Protein AF-0000000068764730 (afdb_homodimer)

Secondary structure (DSSP, 8-state):
--HHHHHHHHHT--EEEE--SSGGGSHHHHHHHHHHHHHHT--EEEEEETTHHHHTT--HHHHHHHHGGGEEEEEE-EEEEETTEEEEE-SSTTHHHHHHHHHTS-TTS-EEE-S---SS-HHHHHHHHHHHHH--/--HHHHHHHHHT--EEEE--SSGGGSHHHHHHHHHHHHHTT--EEEEEETTHHHHTT--HHHHHHHHGGGEEEEEE-EEEEETTEEEEE-SSTTHHHHHHHHHTS-TTS-EEE-S---SS-HHHHHHHHHHHHH--

Nearest PDB structures (foldseek):
  1yx1-assembly1_C  TM=9.001E-01  e=2.856E-13  Pseudomonas aeruginosa PAO1
  3cqi-assembly1_B  TM=7.421E-01  e=1.778E-03  Escherichia coli
  2zds-assembly1_E  TM=7.455E-01  e=4.108E-03  Streptomyces coelicolor
  3dx5-assembly1_A  TM=6.984E-01  e=2.976E-03  Bacillus anthracis
  3lmz-assembly1_A-2  TM=6.111E-01  e=6.256E-01  Parabacteroides distasonis ATCC 8503

InterPro domains:
  IPR036237 Xylose isomerase-like superfamily [SSF51658] (2-135)

Organism: NCBI:txid1432552

Foldseek 3Di:
DPPQQVVCVVVVDAAEAELALDPCSELVVVLVVVVVCVVVVRNYAYEYEQASNVSNPHDSQVSLVRRQVRHQAYEQWHWDDDVPGIDTDHCPVVLPVSLVSVVSHDPNRDYDHDGDQDDPDSVVSVVVVVVSNPPD/DPPQQVVCVVVVDAAEAELALDPCSELVVVLVVVVVCVVVVRNYAYEYEQASNVSNPHDSQVSLVRRQVRHQAYEDWHWDDDPPGIDTDHCVVVLPVSLVSVVSHDPNRDYDHDGDQDDDDSVVSVVVVVVSNPPD

Sequence (272 aa):
MDELRDILSDSGMALVVENDQTDCGQLAPMQRFKAACRVHQLPITLTFDMGNWLWVGDSPEEAARHLAPAVSYIHVKAAEPHHEKFRAVPPDQAAERWLALLDNLPADAPRGIEFPLTGHDLTAVTRRYVNLLREDMDELRDILSDSGMALVVENDQTDCGQLAPMQRFKAACRVHQLPITLTFDMGNWLWVGDSPEEAARHLAPAVSYIHVKAAEPHHEKFRAVPPDQAAERWLALLDNLPADAPRGIEFPLTGHDLTAVTRRYVNLLRED

Solvent-accessible surface area (backbone atoms only — not comparable to full-atom values): 14700 Å² total; per-residue (Å²): 127,63,66,64,34,53,53,42,62,71,64,61,50,44,41,27,47,42,43,34,66,41,77,47,26,27,62,66,50,43,50,53,36,53,49,51,28,60,77,62,61,35,79,58,37,26,28,46,39,55,30,30,28,60,62,56,72,43,54,51,65,60,42,36,73,74,43,27,92,48,42,56,33,32,33,49,33,26,59,42,84,42,90,96,51,60,40,78,33,66,51,75,90,52,43,64,63,55,51,56,51,54,70,56,38,58,75,81,32,36,41,29,46,62,38,73,61,75,68,96,41,63,59,61,49,49,51,56,50,50,53,63,71,52,71,115,127,64,66,64,34,54,52,42,62,70,65,60,49,43,41,27,46,42,44,33,65,41,78,45,26,27,62,66,50,44,50,52,37,54,50,50,28,59,76,63,62,35,77,59,37,26,29,48,39,53,30,32,26,58,62,56,73,43,55,50,64,60,42,33,73,74,43,27,91,49,43,57,32,32,33,49,33,26,58,42,84,42,91,96,50,59,39,77,33,65,51,74,90,52,42,65,62,53,51,57,50,54,69,56,38,58,75,80,32,35,42,27,46,62,38,74,63,76,68,97,41,64,59,60,48,50,51,54,49,51,54,63,70,51,71,113

pLDDT: mean 88.72, std 10.19, range [44.41, 98.62]

Structure (mmCIF, N/CA/C/O backbone):
data_AF-0000000068764730-model_v1
#
loop_
_entity.id
_entity.type
_entity.pdbx_description
1 polymer 'Epimerase KguE'
#
loop_
_atom_site.group_PDB
_atom_site.id
_atom_site.type_symbol
_atom_site.label_atom_id
_atom_site.label_alt_id
_atom_site.label_comp_id
_atom_site.label_asym_id
_atom_site.label_entity_id
_atom_site.label_seq_id
_atom_site.pdbx_PDB_ins_code
_atom_site.Cartn_x
_atom_site.Cartn_y
_atom_site.Cartn_z
_atom_site.occupancy
_atom_site.B_iso_or_equiv
_atom_site.auth_seq_id
_atom_site.auth_comp_id
_atom_site.auth_asym_id
_atom_site.auth_atom_id
_atom_site.pdbx_PDB_model_num
ATOM 1 N N . MET A 1 1 ? 4.742 -25.172 18.344 1 45.25 1 MET A N 1
ATOM 2 C CA . MET A 1 1 ? 3.893 -24.016 18.047 1 45.25 1 MET A CA 1
ATOM 3 C C . MET A 1 1 ? 4.695 -22.906 17.391 1 45.25 1 MET A C 1
ATOM 5 O O . MET A 1 1 ? 5.832 -22.641 17.781 1 45.25 1 MET A O 1
ATOM 9 N N . ASP A 1 2 ? 4.336 -22.516 16.094 1 70.94 2 ASP A N 1
ATOM 10 C CA . ASP A 1 2 ? 5.211 -21.625 15.352 1 70.94 2 ASP A CA 1
ATOM 11 C C . ASP A 1 2 ? 5.293 -20.25 16.016 1 70.94 2 ASP A C 1
ATOM 13 O O . ASP A 1 2 ? 4.266 -19.641 16.312 1 70.94 2 ASP A O 1
ATOM 17 N N . GLU A 1 3 ? 6.352 -20.062 16.703 1 78.69 3 GLU A N 1
ATOM 18 C CA . GLU A 1 3 ? 6.664 -18.828 17.422 1 78.69 3 GLU A CA 1
ATOM 19 C C . GLU A 1 3 ? 6.152 -17.609 16.672 1 78.69 3 GLU A C 1
ATOM 21 O O . GLU A 1 3 ? 5.598 -16.688 17.281 1 78.69 3 GLU A O 1
ATOM 26 N N . LEU A 1 4 ? 6.152 -17.703 15.469 1 80.19 4 LEU A N 1
ATOM 27 C CA . LEU A 1 4 ? 5.703 -16.562 14.672 1 80.19 4 LEU A CA 1
ATOM 28 C C . LEU A 1 4 ? 4.188 -16.406 14.75 1 80.19 4 LEU A C 1
ATOM 30 O O . LEU A 1 4 ? 3.676 -15.297 14.891 1 80.19 4 LEU A O 1
ATOM 34 N N . ARG A 1 5 ? 3.506 -17.453 14.758 1 84.75 5 ARG A N 1
ATOM 35 C CA . ARG A 1 5 ? 2.049 -17.453 14.859 1 84.75 5 ARG A CA 1
ATOM 36 C C . ARG A 1 5 ? 1.595 -16.859 16.188 1 84.75 5 ARG A C 1
ATOM 38 O O . ARG A 1 5 ? 0.675 -16.047 16.234 1 84.75 5 ARG A O 1
ATOM 45 N N . ASP A 1 6 ? 2.266 -17.297 17.156 1 83.75 6 ASP A N 1
ATOM 46 C CA . ASP A 1 6 ? 1.908 -16.844 18.5 1 83.75 6 ASP A CA 1
ATOM 47 C C . ASP A 1 6 ? 2.152 -15.336 18.641 1 83.75 6 ASP A C 1
ATOM 49 O O . ASP A 1 6 ? 1.333 -14.625 19.219 1 83.75 6 ASP A O 1
ATOM 53 N N . ILE A 1 7 ? 3.188 -14.93 18.109 1 79.5 7 ILE A N 1
ATOM 54 C CA . ILE A 1 7 ? 3.545 -13.516 18.172 1 79.5 7 ILE A CA 1
ATOM 55 C C . ILE A 1 7 ? 2.502 -12.68 17.438 1 79.5 7 ILE A C 1
ATOM 57 O O . ILE A 1 7 ? 2.004 -11.68 17.969 1 79.5 7 ILE A O 1
ATOM 61 N N . LEU A 1 8 ? 2.139 -13.117 16.312 1 84 8 LEU A N 1
ATOM 62 C CA . LEU A 1 8 ? 1.198 -12.375 15.477 1 84 8 LEU A CA 1
ATOM 63 C C . LEU A 1 8 ? -0.204 -12.414 16.078 1 84 8 LEU A C 1
ATOM 65 O O . LEU A 1 8 ? -0.902 -11.398 16.109 1 84 8 LEU A O 1
ATOM 69 N N . SER A 1 9 ? -0.524 -13.516 16.594 1 83.12 9 SER A N 1
ATOM 70 C CA . SER A 1 9 ? -1.85 -13.648 17.203 1 83.12 9 SER A CA 1
ATOM 71 C C . SER A 1 9 ? -1.972 -12.82 18.469 1 83.12 9 SER A C 1
ATOM 73 O O . SER A 1 9 ? -2.994 -12.172 18.703 1 83.12 9 SER A O 1
ATOM 75 N N . ASP A 1 10 ? -0.931 -12.781 19.219 1 81.69 10 ASP A N 1
ATOM 76 C CA . ASP A 1 10 ? -0.934 -12.078 20.5 1 81.69 10 ASP A CA 1
ATOM 77 C C . ASP A 1 10 ? -0.895 -10.562 20.297 1 81.69 10 ASP A C 1
ATOM 79 O O . ASP A 1 10 ? -1.451 -9.812 21.094 1 81.69 10 ASP A O 1
ATOM 83 N N . SER A 1 11 ? -0.308 -10.117 19.266 1 78.31 11 SER A N 1
ATOM 84 C CA . SER A 1 11 ? -0.143 -8.688 19.016 1 78.31 11 SER A CA 1
ATOM 85 C C . SER A 1 11 ? -1.424 -8.078 18.469 1 78.31 11 SER A C 1
ATOM 87 O O . SER A 1 11 ? -1.635 -6.867 18.578 1 78.31 11 SER A O 1
ATOM 89 N N . GLY A 1 12 ? -2.252 -8.867 17.906 1 78.75 12 GLY A N 1
ATOM 90 C CA . GLY A 1 12 ? -3.422 -8.336 17.234 1 78.75 12 GLY A CA 1
ATOM 91 C C . GLY A 1 12 ? -3.086 -7.59 15.953 1 78.75 12 GLY A C 1
ATOM 92 O O . GLY A 1 12 ? -3.959 -6.977 15.336 1 78.75 12 GLY A O 1
ATOM 93 N N . MET A 1 13 ? -1.87 -7.629 15.594 1 78.31 13 MET A N 1
ATOM 94 C CA . MET A 1 13 ? -1.404 -6.926 14.406 1 78.31 13 MET A CA 1
ATOM 95 C C . MET A 1 13 ? -1.811 -7.672 13.141 1 78.31 13 MET A C 1
ATOM 97 O O . MET A 1 13 ? -1.59 -8.875 13.023 1 78.31 13 MET A O 1
ATOM 101 N N . ALA A 1 14 ? -2.541 -6.996 12.25 1 86.69 14 ALA A N 1
ATOM 102 C CA . ALA A 1 14 ? -2.787 -7.535 10.914 1 86.69 14 ALA A CA 1
ATOM 103 C C . ALA A 1 14 ? -1.636 -7.203 9.969 1 86.69 14 ALA A C 1
ATOM 105 O O . ALA A 1 14 ? -1.468 -6.047 9.562 1 86.69 14 ALA A O 1
ATOM 106 N N . LEU A 1 15 ? -0.842 -8.195 9.664 1 92.38 15 LEU A N 1
ATOM 107 C CA . LEU A 1 15 ? 0.314 -8.023 8.789 1 92.38 15 LEU A CA 1
ATOM 108 C C . LEU A 1 15 ? -0.026 -8.414 7.355 1 92.38 15 LEU A C 1
ATOM 110 O O . LEU A 1 15 ? -0.682 -9.43 7.121 1 92.38 15 LEU A O 1
ATOM 114 N N . VAL A 1 16 ? 0.361 -7.594 6.43 1 96.31 16 VAL A N 1
ATOM 115 C CA . VAL A 1 16 ? 0.131 -7.812 5.008 1 96.31 16 VAL A CA 1
ATOM 116 C C . VAL A 1 16 ? 1.451 -7.703 4.246 1 96.31 16 VAL A C 1
ATOM 118 O O . VAL A 1 16 ? 2.254 -6.805 4.512 1 96.31 16 VAL A O 1
ATOM 121 N N . VAL A 1 17 ? 1.768 -8.625 3.383 1 95.88 17 VAL A N 1
ATOM 122 C CA . VAL A 1 17 ? 2.996 -8.625 2.594 1 95.88 17 VAL A CA 1
ATOM 123 C C . VAL A 1 17 ? 2.682 -8.242 1.149 1 95.88 17 VAL A C 1
ATOM 125 O O . VAL A 1 17 ? 1.766 -8.797 0.539 1 95.88 17 VAL A O 1
ATOM 128 N N . GLU A 1 18 ? 3.428 -7.309 0.649 1 96.69 18 GLU A N 1
ATOM 129 C CA . GLU A 1 18 ? 3.205 -6.82 -0.708 1 96.69 18 GLU A CA 1
ATOM 130 C C . GLU A 1 18 ? 4.23 -7.398 -1.68 1 96.69 18 GLU A C 1
ATOM 132 O O . GLU A 1 18 ? 5.418 -7.48 -1.363 1 96.69 18 GLU A O 1
ATOM 137 N N . ASN A 1 19 ? 3.738 -7.84 -2.859 1 96.38 19 ASN A N 1
ATOM 138 C CA . ASN A 1 19 ? 4.688 -8.172 -3.918 1 96.38 19 ASN A CA 1
ATOM 139 C C . ASN A 1 19 ? 5.48 -6.941 -4.363 1 96.38 19 ASN A C 1
ATOM 141 O O . ASN A 1 19 ? 4.918 -6.02 -4.961 1 96.38 19 ASN A O 1
ATOM 145 N N . ASP A 1 20 ? 6.754 -6.953 -4.043 1 92.62 20 ASP A N 1
ATOM 146 C CA . ASP A 1 20 ? 7.594 -5.816 -4.402 1 92.62 20 ASP A CA 1
ATOM 147 C C . ASP A 1 20 ? 8.242 -6.023 -5.766 1 92.62 20 ASP A C 1
ATOM 149 O O . ASP A 1 20 ? 7.801 -6.863 -6.551 1 92.62 20 ASP A O 1
ATOM 153 N N . GLN A 1 21 ? 9.227 -5.223 -6.102 1 91.31 21 GLN A N 1
ATOM 154 C CA . GLN A 1 21 ? 9.797 -5.207 -7.445 1 91.31 21 GLN A CA 1
ATOM 155 C C . GLN A 1 21 ? 11.102 -5.992 -7.496 1 91.31 21 GLN A C 1
ATOM 157 O O . GLN A 1 21 ? 11.859 -5.887 -8.469 1 91.31 21 GLN A O 1
ATOM 162 N N . THR A 1 22 ? 11.359 -6.82 -6.391 1 90.69 22 THR A N 1
ATOM 163 C CA . THR A 1 22 ? 12.547 -7.668 -6.324 1 90.69 22 THR A CA 1
ATOM 164 C C . THR A 1 22 ? 12.188 -9.125 -6.613 1 90.69 22 THR A C 1
ATOM 166 O O . THR A 1 22 ? 11.023 -9.445 -6.848 1 90.69 22 THR A O 1
ATOM 169 N N . ASP A 1 23 ? 13.227 -9.977 -6.496 1 92 23 ASP A N 1
ATOM 170 C CA . ASP A 1 23 ? 13.016 -11.398 -6.723 1 92 23 ASP A CA 1
ATOM 171 C C . ASP A 1 23 ? 12.008 -11.969 -5.727 1 92 23 ASP A C 1
ATOM 173 O O . ASP A 1 23 ? 11.25 -12.875 -6.059 1 92 23 ASP A O 1
ATOM 177 N N . CYS A 1 24 ? 11.914 -11.461 -4.57 1 92 24 CYS A N 1
ATOM 178 C CA . CYS A 1 24 ? 11 -11.945 -3.547 1 92 24 CYS A CA 1
ATOM 179 C C . CYS A 1 24 ? 9.555 -11.602 -3.904 1 92 24 CYS A C 1
ATOM 181 O O . CYS A 1 24 ? 8.617 -12.211 -3.375 1 92 24 CYS A O 1
ATOM 183 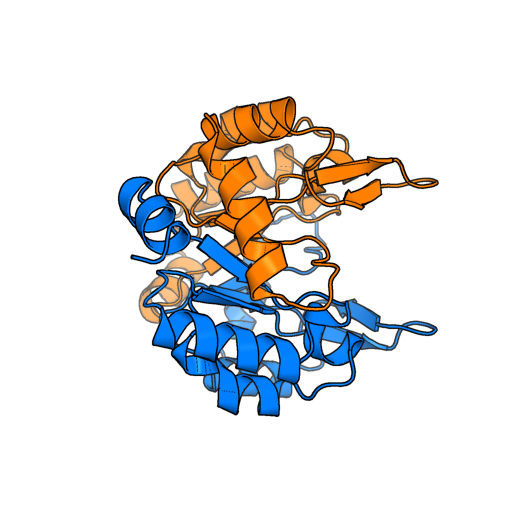N N . GLY A 1 25 ? 9.391 -10.656 -4.809 1 94.75 25 GLY A N 1
ATOM 184 C CA . GLY A 1 25 ? 8.062 -10.258 -5.223 1 94.75 25 GLY A CA 1
ATOM 185 C C . GLY A 1 25 ? 7.547 -11.039 -6.418 1 94.75 25 GLY A C 1
ATOM 186 O O . GLY A 1 25 ? 6.445 -10.781 -6.906 1 94.75 25 GLY A O 1
ATOM 187 N N . GLN A 1 26 ? 8.375 -12.023 -6.863 1 96.69 26 GLN A N 1
ATOM 188 C CA . GLN A 1 26 ? 7.949 -12.883 -7.965 1 96.69 26 GLN A CA 1
ATOM 189 C C . GLN A 1 26 ? 6.848 -13.836 -7.523 1 96.69 26 GLN A C 1
ATOM 191 O O . GLN A 1 26 ? 6.664 -14.07 -6.328 1 96.69 26 GLN A O 1
ATOM 196 N N . LEU A 1 27 ? 6.129 -14.359 -8.508 1 98.12 27 LEU A N 1
ATOM 197 C CA . LEU A 1 27 ? 4.984 -15.227 -8.234 1 98.12 27 LEU A CA 1
ATOM 198 C C . LEU A 1 27 ? 5.41 -16.469 -7.465 1 98.12 27 LEU A C 1
ATOM 200 O O . LEU A 1 27 ? 4.77 -16.844 -6.48 1 98.12 27 LEU A O 1
ATOM 204 N N . ALA A 1 28 ? 6.504 -17.078 -7.812 1 97.44 28 ALA A N 1
ATOM 205 C CA . ALA A 1 28 ? 6.914 -18.344 -7.199 1 97.44 28 ALA A CA 1
ATOM 206 C C . ALA A 1 28 ? 7.199 -18.156 -5.711 1 97.44 28 ALA A C 1
ATOM 208 O O . ALA A 1 28 ? 6.629 -18.859 -4.875 1 97.44 28 ALA A O 1
ATOM 209 N N . PRO A 1 29 ? 8.062 -17.219 -5.324 1 96.56 29 PRO A N 1
ATOM 210 C CA . PRO A 1 29 ? 8.258 -17.031 -3.887 1 96.56 29 PRO A CA 1
ATOM 211 C C . PRO A 1 29 ? 6.973 -16.625 -3.166 1 96.56 29 PRO A C 1
ATOM 213 O O . PRO A 1 29 ? 6.742 -17.031 -2.029 1 96.56 29 PRO A O 1
ATOM 216 N N . MET A 1 30 ? 6.121 -15.836 -3.773 1 97.25 30 MET A N 1
ATOM 217 C CA . MET A 1 30 ? 4.871 -15.422 -3.145 1 97.25 30 MET A CA 1
ATOM 218 C C . MET A 1 30 ? 3.949 -16.625 -2.932 1 97.25 30 MET A C 1
ATOM 220 O O . MET A 1 30 ? 3.262 -16.703 -1.912 1 97.25 30 MET A O 1
ATOM 224 N N . GLN A 1 31 ? 3.938 -17.516 -3.916 1 97.94 31 GLN A N 1
ATOM 225 C CA . GLN A 1 31 ? 3.139 -18.719 -3.768 1 97.94 31 GLN A CA 1
ATOM 226 C C . GLN A 1 31 ? 3.662 -19.594 -2.625 1 97.94 31 GLN A C 1
ATOM 228 O O . GLN A 1 31 ? 2.881 -20.141 -1.851 1 97.94 31 GLN A O 1
ATOM 233 N N . ARG A 1 32 ? 4.934 -19.703 -2.58 1 96.94 32 ARG A N 1
ATOM 234 C CA . ARG A 1 32 ? 5.531 -20.469 -1.486 1 96.94 32 ARG A CA 1
ATOM 235 C C . ARG A 1 32 ? 5.195 -19.844 -0.138 1 96.94 32 ARG A C 1
ATOM 237 O O . ARG A 1 32 ? 4.891 -20.547 0.824 1 96.94 32 ARG A O 1
ATOM 244 N N . PHE A 1 33 ? 5.258 -18.562 -0.103 1 96.38 33 PHE A N 1
ATOM 245 C CA . PHE A 1 33 ? 4.934 -17.828 1.117 1 96.38 33 PHE A CA 1
ATOM 246 C C . PHE A 1 33 ? 3.48 -18.062 1.511 1 96.38 33 PHE A C 1
ATOM 248 O O . PHE A 1 33 ? 3.184 -18.344 2.672 1 96.38 33 PHE A O 1
ATOM 255 N N . LYS A 1 34 ? 2.611 -17.906 0.58 1 97.25 34 LYS A N 1
ATOM 256 C CA . LYS A 1 34 ? 1.192 -18.156 0.803 1 97.25 34 LYS A CA 1
ATOM 257 C C . LYS A 1 34 ? 0.972 -19.562 1.366 1 97.25 34 LYS A C 1
ATOM 259 O O . LYS A 1 34 ? 0.217 -19.734 2.324 1 97.25 34 LYS A O 1
ATOM 264 N N . ALA A 1 35 ? 1.593 -20.547 0.805 1 96.94 35 ALA A N 1
ATOM 265 C CA . ALA A 1 35 ? 1.476 -21.922 1.263 1 96.94 35 ALA A CA 1
ATOM 266 C C . ALA A 1 35 ? 1.995 -22.078 2.689 1 96.94 35 ALA A C 1
ATOM 268 O O . ALA A 1 35 ? 1.383 -22.766 3.51 1 96.94 35 ALA A O 1
ATOM 269 N N . ALA A 1 36 ? 3.127 -21.469 2.973 1 94.69 36 ALA A N 1
ATOM 270 C CA . ALA A 1 36 ? 3.695 -21.516 4.316 1 94.69 36 ALA A CA 1
ATOM 271 C C . ALA A 1 36 ? 2.744 -20.891 5.336 1 94.69 36 ALA A C 1
ATOM 273 O O . ALA A 1 36 ? 2.57 -21.422 6.438 1 94.69 36 ALA A O 1
ATOM 274 N N . CYS A 1 37 ? 2.139 -19.781 4.957 1 94.62 37 CYS A N 1
ATOM 275 C CA . CYS A 1 37 ? 1.183 -19.125 5.844 1 94.62 37 CYS A CA 1
ATOM 276 C C . CYS A 1 37 ? 0.002 -20.047 6.145 1 94.62 37 CYS A C 1
ATOM 278 O O . CYS A 1 37 ? -0.457 -20.125 7.285 1 94.62 37 CYS A O 1
ATOM 280 N N . ARG A 1 38 ? -0.427 -20.719 5.145 1 94.44 38 ARG A N 1
ATOM 281 C CA . ARG A 1 38 ? -1.553 -21.625 5.312 1 94.44 38 ARG A CA 1
ATOM 282 C C . ARG A 1 38 ? -1.175 -22.797 6.207 1 94.44 38 ARG A C 1
ATOM 284 O O . ARG A 1 38 ? -1.898 -23.141 7.148 1 94.44 38 ARG A O 1
ATOM 291 N N . VAL A 1 39 ? -0.074 -23.391 5.98 1 93.81 39 VAL A N 1
ATOM 292 C CA . VAL A 1 39 ? 0.378 -24.594 6.688 1 93.81 39 VAL A CA 1
ATOM 293 C C . VAL A 1 39 ? 0.604 -24.266 8.164 1 93.81 39 VAL A C 1
ATOM 295 O O . VAL A 1 39 ? 0.238 -25.047 9.039 1 93.81 39 VAL A O 1
ATOM 298 N N . HIS A 1 40 ? 1.112 -23.094 8.414 1 91.5 40 HIS A N 1
ATOM 299 C CA . HIS A 1 40 ? 1.456 -22.719 9.781 1 91.5 40 HIS A CA 1
ATOM 300 C C . HIS A 1 40 ? 0.373 -21.844 10.406 1 91.5 40 HIS A C 1
ATOM 302 O O . HIS A 1 40 ? 0.535 -21.359 11.531 1 91.5 40 HIS A O 1
ATOM 308 N N . GLN A 1 41 ? -0.703 -21.594 9.664 1 91.25 41 GLN A N 1
ATOM 309 C CA . GLN A 1 41 ? -1.844 -20.797 10.117 1 91.25 41 GLN A CA 1
ATOM 310 C C . GLN A 1 41 ? -1.403 -19.422 10.578 1 91.25 41 GLN A C 1
ATOM 312 O O . GLN A 1 41 ? -1.805 -18.969 11.656 1 91.25 41 GLN A O 1
ATOM 317 N N . LEU A 1 42 ? -0.478 -18.906 9.852 1 90.25 42 LEU A N 1
ATOM 318 C CA . LEU A 1 42 ? -0.059 -17.531 10.117 1 90.25 42 LEU A CA 1
ATOM 319 C C . LEU A 1 42 ? -1.123 -16.547 9.648 1 90.25 42 LEU A C 1
ATOM 321 O O . LEU A 1 42 ? -1.629 -16.641 8.531 1 90.25 42 LEU A O 1
ATOM 325 N N . PRO A 1 43 ? -1.517 -15.594 10.539 1 91.62 43 PRO A N 1
ATOM 326 C CA . PRO A 1 43 ? -2.5 -14.586 10.133 1 91.62 43 PRO A CA 1
ATOM 327 C C . PRO A 1 43 ? -1.89 -13.469 9.289 1 91.62 43 PRO A C 1
ATOM 329 O O . PRO A 1 43 ? -1.924 -12.297 9.688 1 91.62 43 PRO A O 1
ATOM 332 N N . ILE A 1 44 ? -1.295 -13.852 8.188 1 94.31 44 ILE A N 1
ATOM 333 C CA . ILE A 1 44 ? -0.672 -12.938 7.242 1 94.31 44 ILE A CA 1
ATOM 334 C C . ILE A 1 44 ? -1.36 -13.047 5.887 1 94.31 44 ILE A C 1
ATOM 336 O O . ILE A 1 44 ? -1.656 -14.148 5.422 1 94.31 44 ILE A O 1
ATOM 340 N N . THR A 1 45 ? -1.698 -11.883 5.355 1 96.5 45 THR A N 1
ATOM 341 C CA . THR A 1 45 ? -2.293 -11.828 4.027 1 96.5 45 THR A CA 1
ATOM 342 C C . THR A 1 45 ? -1.404 -11.039 3.066 1 96.5 45 THR A C 1
ATOM 344 O O . THR A 1 45 ? -0.254 -10.734 3.389 1 96.5 45 THR A O 1
ATOM 347 N N . LEU A 1 46 ? -1.927 -10.82 1.857 1 97.88 46 LEU A N 1
ATOM 348 C CA . LEU A 1 46 ? -1.104 -10.203 0.824 1 97.88 46 LEU A CA 1
ATOM 349 C C . LEU A 1 46 ? -1.709 -8.875 0.366 1 97.88 46 LEU A C 1
ATOM 351 O O . LEU A 1 46 ? -2.93 -8.758 0.242 1 97.88 46 LEU A O 1
ATOM 355 N N . THR A 1 47 ? -0.851 -7.891 0.189 1 98.06 47 THR A N 1
ATOM 356 C CA . THR A 1 47 ? -1.161 -6.781 -0.704 1 98.06 47 THR A CA 1
ATOM 357 C C . THR A 1 47 ? -0.807 -7.129 -2.146 1 98.06 47 THR A C 1
ATOM 359 O O . THR A 1 47 ? 0.341 -7.469 -2.445 1 98.06 47 THR A O 1
ATOM 362 N N . PHE A 1 48 ? -1.837 -7.09 -2.971 1 98.19 48 PHE A N 1
ATOM 363 C CA . PHE A 1 48 ? -1.619 -7.309 -4.395 1 98.19 48 PHE A CA 1
ATOM 364 C C . PHE A 1 48 ? -1.382 -5.988 -5.113 1 98.19 48 PHE A C 1
ATOM 366 O O . PHE A 1 48 ? -2.32 -5.223 -5.352 1 98.19 48 PHE A O 1
ATOM 373 N N . ASP A 1 49 ? -0.128 -5.707 -5.359 1 97 49 ASP A N 1
ATOM 374 C CA . ASP A 1 49 ? 0.173 -4.555 -6.203 1 97 49 ASP A CA 1
ATOM 375 C C . ASP A 1 49 ? 0.031 -4.906 -7.68 1 97 49 ASP A C 1
ATOM 377 O O . ASP A 1 49 ? 0.818 -5.688 -8.219 1 97 49 ASP A O 1
ATOM 381 N N . MET A 1 50 ? -0.795 -4.227 -8.352 1 95.5 50 MET A N 1
ATOM 382 C CA . MET A 1 50 ? -1.19 -4.598 -9.703 1 95.5 50 MET A CA 1
ATOM 383 C C . MET A 1 50 ? -0.055 -4.344 -10.695 1 95.5 50 MET A C 1
ATOM 385 O O . MET A 1 50 ? 0.044 -5.02 -11.719 1 95.5 50 MET A O 1
ATOM 389 N N . GLY A 1 51 ? 0.811 -3.395 -10.406 1 93.94 51 GLY A N 1
ATOM 390 C CA . GLY A 1 51 ? 1.83 -2.996 -11.367 1 93.94 51 GLY A CA 1
ATOM 391 C C . GLY A 1 51 ? 3.158 -3.699 -11.148 1 93.94 51 GLY A C 1
ATOM 392 O O . GLY A 1 51 ? 3.902 -3.934 -12.102 1 93.94 51 GLY A O 1
ATOM 393 N N . ASN A 1 52 ? 3.516 -4.109 -9.93 1 95.12 52 ASN A N 1
ATOM 394 C CA . ASN A 1 52 ? 4.844 -4.602 -9.57 1 95.12 52 ASN A CA 1
ATOM 395 C C . ASN A 1 52 ? 5.168 -5.906 -10.289 1 95.12 52 ASN A C 1
ATOM 397 O O . ASN A 1 52 ? 6.336 -6.23 -10.5 1 95.12 52 ASN A O 1
ATOM 401 N N . TRP A 1 53 ? 4.152 -6.645 -10.68 1 96.62 53 TRP A N 1
ATOM 402 C CA . TRP A 1 53 ? 4.355 -7.918 -11.367 1 96.62 53 TRP A CA 1
ATOM 403 C C . TRP A 1 53 ? 5.141 -7.723 -12.656 1 96.62 53 TRP A C 1
ATOM 405 O O . TRP A 1 53 ? 6 -8.539 -13 1 96.62 53 TRP A O 1
ATOM 415 N N . LEU A 1 54 ? 4.969 -6.629 -13.312 1 94.69 54 LEU A N 1
ATOM 416 C CA . LEU A 1 54 ? 5.633 -6.355 -14.578 1 94.69 54 LEU A CA 1
ATOM 417 C C . LEU A 1 54 ? 7.129 -6.137 -14.375 1 94.69 54 LEU A C 1
ATOM 419 O O . LEU A 1 54 ? 7.938 -6.523 -15.227 1 94.69 54 LEU A O 1
ATOM 423 N N . TRP A 1 55 ? 7.5 -5.617 -13.242 1 94.19 55 TRP A N 1
ATOM 424 C CA . TRP A 1 55 ? 8.898 -5.359 -12.922 1 94.19 55 TRP A CA 1
ATOM 425 C C . TRP A 1 55 ? 9.688 -6.664 -12.852 1 94.19 55 TRP A C 1
ATOM 427 O O . TRP A 1 55 ? 10.891 -6.688 -13.141 1 94.19 55 TRP A O 1
ATOM 437 N N . VAL A 1 56 ? 9.039 -7.73 -12.445 1 94.88 56 VAL A N 1
ATOM 438 C CA . VAL A 1 56 ? 9.758 -8.977 -12.211 1 94.88 56 VAL A CA 1
ATOM 439 C C . VAL A 1 56 ? 9.445 -9.977 -13.32 1 94.88 56 VAL A C 1
ATOM 441 O O . VAL A 1 56 ? 9.766 -11.164 -13.203 1 94.88 56 VAL A O 1
ATOM 444 N N . GLY A 1 57 ? 8.758 -9.539 -14.289 1 95.44 57 GLY A N 1
ATOM 445 C CA . GLY A 1 57 ? 8.539 -10.328 -15.484 1 95.44 57 GLY A CA 1
ATOM 446 C C . GLY A 1 57 ? 7.387 -11.305 -15.359 1 95.44 57 GLY A C 1
ATOM 447 O O . GLY A 1 57 ? 7.258 -12.234 -16.156 1 95.44 57 GLY A O 1
ATOM 448 N N . ASP A 1 58 ? 6.535 -11.141 -14.352 1 97.75 58 ASP A N 1
ATOM 449 C CA . ASP A 1 58 ? 5.398 -12.031 -14.156 1 97.75 58 ASP A CA 1
ATOM 450 C C . ASP A 1 58 ? 4.117 -11.422 -14.727 1 97.75 58 ASP A C 1
ATOM 452 O O . ASP A 1 58 ? 4.031 -10.211 -14.914 1 97.75 58 ASP A O 1
ATOM 456 N N . SER A 1 59 ? 3.176 -12.266 -15.047 1 96.75 59 SER A N 1
ATOM 457 C CA . SER A 1 59 ? 1.845 -11.852 -15.477 1 96.75 59 SER A CA 1
ATOM 458 C C . SER A 1 59 ? 0.964 -11.492 -14.289 1 96.75 59 SER A C 1
ATOM 460 O O . SER A 1 59 ? 0.703 -12.336 -13.43 1 96.75 59 SER A O 1
ATOM 462 N N . PRO A 1 60 ? 0.497 -10.211 -14.273 1 97.12 60 PRO A N 1
ATOM 463 C CA . PRO A 1 60 ? -0.439 -9.875 -13.203 1 97.12 60 PRO A CA 1
ATOM 464 C C . PRO A 1 60 ? -1.672 -10.773 -13.18 1 97.12 60 PRO A C 1
ATOM 466 O O . PRO A 1 60 ? -2.17 -11.125 -12.109 1 97.12 60 PRO A O 1
ATOM 469 N N . GLU A 1 61 ? -2.162 -11.188 -14.336 1 97.25 61 GLU A N 1
ATOM 470 C CA . GLU A 1 61 ? -3.336 -12.047 -14.445 1 97.25 61 GLU A CA 1
ATOM 471 C C . GLU A 1 61 ? -3.066 -13.422 -13.844 1 97.25 61 GLU A C 1
ATOM 473 O O . GLU A 1 61 ? -3.902 -13.969 -13.125 1 97.25 61 GLU A O 1
ATOM 478 N N . GLU A 1 62 ? -1.908 -13.984 -14.133 1 98.19 62 GLU A N 1
ATOM 479 C CA . GLU A 1 62 ? -1.532 -15.273 -13.555 1 98.19 62 GLU A CA 1
ATOM 480 C C . GLU A 1 62 ? -1.38 -15.18 -12.039 1 98.19 62 GLU A C 1
ATOM 482 O O . GLU A 1 62 ? -1.813 -16.078 -11.312 1 98.19 62 GLU A O 1
ATOM 487 N N . ALA A 1 63 ? -0.77 -14.102 -11.625 1 98.62 63 ALA A N 1
ATOM 488 C CA . ALA A 1 63 ? -0.616 -13.898 -10.188 1 98.62 63 ALA A CA 1
ATOM 489 C C . ALA A 1 63 ? -1.973 -13.852 -9.492 1 98.62 63 ALA A C 1
ATOM 491 O O . ALA A 1 63 ? -2.158 -14.469 -8.438 1 98.62 63 ALA A O 1
ATOM 492 N N . ALA A 1 64 ? -2.914 -13.125 -10.07 1 98.38 64 ALA A N 1
ATOM 493 C CA . ALA A 1 64 ? -4.254 -13.031 -9.492 1 98.38 64 ALA A CA 1
ATOM 494 C C . ALA A 1 64 ? -4.906 -14.406 -9.391 1 98.38 64 ALA A C 1
ATOM 496 O O . ALA A 1 64 ? -5.523 -14.727 -8.367 1 98.38 64 ALA A O 1
ATOM 497 N N . ARG A 1 65 ? -4.734 -15.227 -10.383 1 97.94 65 ARG A N 1
ATOM 498 C CA . ARG A 1 65 ? -5.312 -16.562 -10.391 1 97.94 65 ARG A CA 1
ATOM 499 C C . ARG A 1 65 ? -4.801 -17.391 -9.219 1 97.94 65 ARG A C 1
ATOM 501 O O . ARG A 1 65 ? -5.559 -18.141 -8.594 1 97.94 65 ARG A O 1
ATOM 508 N N . HIS A 1 66 ? -3.615 -17.188 -8.867 1 98.31 66 HIS A N 1
ATOM 509 C CA . HIS A 1 66 ? -2.986 -18.047 -7.867 1 98.31 66 HIS A CA 1
ATOM 510 C C . HIS A 1 66 ? -3.113 -17.453 -6.469 1 98.31 66 HIS A C 1
ATOM 512 O O . HIS A 1 66 ? -3.168 -18.188 -5.48 1 98.31 66 HIS A O 1
ATOM 518 N N . LEU A 1 67 ? -3.199 -16.125 -6.395 1 98.62 67 LEU A N 1
ATOM 519 C CA . LEU A 1 67 ? -2.959 -15.508 -5.094 1 98.62 67 LEU A CA 1
ATOM 520 C C . LEU A 1 67 ? -4.227 -14.844 -4.566 1 98.62 67 LEU A C 1
ATOM 522 O O . LEU A 1 67 ? -4.305 -14.5 -3.385 1 98.62 67 LEU A O 1
ATOM 526 N N . ALA A 1 68 ? -5.301 -14.688 -5.348 1 98.44 68 ALA A N 1
ATOM 527 C CA . ALA A 1 68 ? -6.488 -13.906 -5.02 1 98.44 68 ALA A CA 1
ATOM 528 C C . ALA A 1 68 ? -7.059 -14.312 -3.664 1 98.44 68 ALA A C 1
ATOM 530 O O . ALA A 1 68 ? -7.391 -13.453 -2.84 1 98.44 68 ALA A O 1
ATOM 531 N N . PRO A 1 69 ? -7.094 -15.562 -3.311 1 97.69 69 PRO A N 1
ATOM 532 C CA . PRO A 1 69 ? -7.73 -15.953 -2.051 1 97.69 69 PRO A CA 1
ATOM 533 C C . PRO A 1 69 ? -6.973 -15.453 -0.824 1 97.69 69 PRO A C 1
ATOM 535 O O . PRO A 1 69 ? -7.527 -15.406 0.276 1 97.69 69 PRO A O 1
ATOM 538 N N . ALA A 1 70 ? -5.703 -15.062 -0.984 1 98 70 ALA A N 1
ATOM 539 C CA . ALA A 1 70 ? -4.883 -14.617 0.144 1 98 70 ALA A CA 1
ATOM 540 C C . ALA A 1 70 ? -4.797 -13.102 0.2 1 98 70 ALA A C 1
ATOM 542 O O . ALA A 1 70 ? -4.195 -12.539 1.12 1 98 70 ALA A O 1
ATOM 543 N N . VAL A 1 71 ? -5.477 -12.406 -0.71 1 98.19 71 VAL A N 1
ATOM 544 C CA . VAL A 1 71 ? -5.332 -10.961 -0.846 1 98.19 71 VAL A CA 1
ATOM 545 C C . VAL A 1 71 ? -6.34 -10.258 0.059 1 98.19 71 VAL A C 1
ATOM 547 O O . VAL A 1 71 ? -7.527 -10.594 0.057 1 98.19 71 VAL A O 1
ATOM 550 N N . SER A 1 72 ? -5.797 -9.266 0.822 1 97.19 72 SER A N 1
ATOM 551 C CA . SER A 1 72 ? -6.68 -8.492 1.686 1 97.19 72 SER A CA 1
ATOM 552 C C . SER A 1 72 ? -6.586 -7 1.374 1 97.19 72 SER A C 1
ATOM 554 O O . SER A 1 72 ? -7.387 -6.207 1.876 1 97.19 72 SER A O 1
ATOM 556 N N . TYR A 1 73 ? -5.691 -6.633 0.494 1 97.62 73 TYR A N 1
ATOM 557 C CA . TYR A 1 73 ? -5.5 -5.25 0.07 1 97.62 73 TYR A CA 1
ATOM 558 C C . TYR A 1 73 ? -5.004 -5.184 -1.368 1 97.62 73 TYR A C 1
ATOM 560 O O . TYR A 1 73 ? -4.172 -5.996 -1.782 1 97.62 73 TYR A O 1
ATOM 568 N N . ILE A 1 74 ? -5.473 -4.184 -2.125 1 96.5 74 ILE A N 1
ATOM 569 C CA . ILE A 1 74 ? -5.094 -4.055 -3.527 1 96.5 74 ILE A CA 1
ATOM 570 C C . ILE A 1 74 ? -4.48 -2.68 -3.775 1 96.5 74 ILE A C 1
ATOM 572 O O . ILE A 1 74 ? -5.094 -1.655 -3.461 1 96.5 74 ILE A O 1
ATOM 576 N N . HIS A 1 75 ? -3.238 -2.633 -4.254 1 96.12 75 HIS A N 1
ATOM 577 C CA . HIS A 1 75 ? -2.654 -1.408 -4.789 1 96.12 75 HIS A CA 1
ATOM 578 C C . HIS A 1 75 ? -2.986 -1.241 -6.27 1 96.12 75 HIS A C 1
ATOM 580 O O . HIS A 1 75 ? -2.43 -1.942 -7.117 1 96.12 75 HIS A O 1
ATOM 586 N N . VAL A 1 76 ? -3.85 -0.297 -6.488 1 92.5 76 VAL A N 1
ATOM 587 C CA . VAL A 1 76 ? -4.219 0.01 -7.863 1 92.5 76 VAL A CA 1
ATOM 588 C C . VAL A 1 76 ? -3.15 0.892 -8.508 1 92.5 76 VAL A C 1
ATOM 590 O O . VAL A 1 76 ? -2.883 1.999 -8.031 1 92.5 76 VAL A O 1
ATOM 593 N N . LYS A 1 77 ? -2.518 0.365 -9.406 1 87.88 77 LYS A N 1
ATOM 594 C CA . LYS A 1 77 ? -1.452 1.059 -10.125 1 87.88 77 LYS A CA 1
ATOM 595 C C . LYS A 1 77 ? -1.208 0.428 -11.492 1 87.88 77 LYS A C 1
ATOM 597 O O . LYS A 1 77 ? -1.269 -0.795 -11.633 1 87.88 77 LYS A O 1
ATOM 602 N N . ALA A 1 78 ? -1.012 1.276 -12.484 1 87.12 78 ALA A N 1
ATOM 603 C CA . ALA A 1 78 ? -0.526 0.787 -13.766 1 87.12 78 ALA A CA 1
ATOM 604 C C . ALA A 1 78 ? 0.969 1.051 -13.93 1 87.12 78 ALA A C 1
ATOM 606 O O . ALA A 1 78 ? 1.542 1.866 -13.203 1 87.12 78 ALA A O 1
ATOM 607 N N . ALA A 1 79 ? 1.531 0.23 -14.773 1 88.19 79 ALA A N 1
ATOM 608 C CA . ALA A 1 79 ? 2.955 0.392 -15.062 1 88.19 79 ALA A CA 1
ATOM 609 C C . ALA A 1 79 ? 3.219 0.357 -16.562 1 88.19 79 ALA A C 1
ATOM 611 O O . ALA A 1 79 ? 2.566 -0.39 -17.297 1 88.19 79 ALA A O 1
ATOM 612 N N . GLU A 1 80 ? 4.121 1.25 -16.969 1 86.88 80 GLU A N 1
ATOM 613 C CA . GLU A 1 80 ? 4.559 1.257 -18.359 1 86.88 80 GLU A CA 1
ATOM 614 C C . GLU A 1 80 ? 6.074 1.155 -18.469 1 86.88 80 GLU A C 1
ATOM 616 O O . GLU A 1 80 ? 6.793 1.566 -17.547 1 86.88 80 GLU A O 1
ATOM 621 N N . PRO A 1 81 ? 6.531 0.493 -19.609 1 89.38 81 PRO A N 1
ATOM 622 C CA . PRO A 1 81 ? 7.98 0.434 -19.797 1 89.38 81 PRO A CA 1
ATOM 623 C C . PRO A 1 81 ? 8.641 1.812 -19.75 1 89.38 81 PRO A C 1
ATOM 625 O O . PRO A 1 81 ? 8.078 2.783 -20.266 1 89.38 81 PRO A O 1
ATOM 628 N N . HIS A 1 82 ? 9.664 1.925 -19.016 1 89.69 82 HIS A N 1
ATOM 629 C CA . HIS A 1 82 ? 10.461 3.139 -18.875 1 89.69 82 HIS A CA 1
ATOM 630 C C . HIS A 1 82 ? 11.945 2.814 -18.734 1 89.69 82 HIS A C 1
ATOM 632 O O . HIS A 1 82 ? 12.391 2.354 -17.688 1 89.69 82 HIS A O 1
ATOM 638 N N . HIS A 1 83 ? 12.719 3.131 -19.781 1 88.19 83 HIS A N 1
ATOM 639 C CA . HIS A 1 83 ? 14.117 2.748 -19.906 1 88.19 83 HIS A CA 1
ATOM 640 C C . HIS A 1 83 ? 14.297 1.243 -19.734 1 88.19 83 HIS A C 1
ATOM 642 O O . HIS A 1 83 ? 13.711 0.454 -20.469 1 88.19 83 HIS A O 1
ATOM 648 N N . GLU A 1 84 ? 15.117 0.784 -18.766 1 84.06 84 GLU A N 1
ATOM 649 C CA . GLU A 1 84 ? 15.367 -0.645 -18.594 1 84.06 84 GLU A CA 1
ATOM 650 C C . GLU A 1 84 ? 14.445 -1.248 -17.547 1 84.06 84 GLU A C 1
ATOM 652 O O . GLU A 1 84 ? 14.641 -2.391 -17.125 1 84.06 84 GLU A O 1
ATOM 657 N N . LYS A 1 85 ? 13.508 -0.49 -17.203 1 88.56 85 LYS A N 1
ATOM 658 C CA . LYS A 1 85 ? 12.602 -0.995 -16.188 1 88.56 85 LYS A CA 1
ATOM 659 C C . LYS A 1 85 ? 11.164 -0.568 -16.453 1 88.56 85 LYS A C 1
ATOM 661 O O . LYS A 1 85 ? 10.648 -0.789 -17.562 1 88.56 85 LYS A O 1
ATOM 666 N N . PHE A 1 86 ? 10.422 -0.253 -15.453 1 89.56 86 PHE A N 1
ATOM 667 C CA . PHE A 1 86 ? 9.047 0.21 -15.531 1 89.56 86 PHE A CA 1
ATOM 668 C C . PHE A 1 86 ? 8.844 1.461 -14.68 1 89.56 86 PHE A C 1
ATOM 670 O O . PHE A 1 86 ? 9.68 1.783 -13.836 1 89.56 86 PHE A O 1
ATOM 677 N N . ARG A 1 87 ? 7.82 2.227 -15.031 1 87 87 ARG A N 1
ATOM 678 C CA . ARG A 1 87 ? 7.391 3.328 -14.172 1 87 87 ARG A CA 1
ATOM 679 C C . ARG A 1 87 ? 5.898 3.238 -13.875 1 87 87 ARG A C 1
ATOM 681 O O . ARG A 1 87 ? 5.117 2.799 -14.719 1 87 87 ARG A O 1
ATOM 688 N N . ALA A 1 88 ? 5.574 3.674 -12.633 1 85.31 88 ALA A N 1
ATOM 689 C CA . ALA A 1 88 ? 4.172 3.723 -12.227 1 85.31 88 ALA A CA 1
ATOM 690 C C . ALA A 1 88 ? 3.434 4.852 -12.938 1 85.31 88 ALA A C 1
ATOM 692 O O . ALA A 1 88 ? 3.965 5.957 -13.078 1 85.31 88 ALA A O 1
ATOM 693 N N . VAL A 1 89 ? 2.207 4.562 -13.5 1 83 89 VAL A N 1
ATOM 694 C CA . VAL A 1 89 ? 1.356 5.551 -14.156 1 83 89 VAL A CA 1
ATOM 695 C C . VAL A 1 89 ? -0.092 5.359 -13.711 1 83 89 VAL A C 1
ATOM 697 O O . VAL A 1 89 ? -0.471 4.277 -13.258 1 83 89 VAL A O 1
ATOM 700 N N . PRO A 1 90 ? -0.85 6.457 -13.766 1 82.19 90 PRO A N 1
ATOM 701 C CA . PRO A 1 90 ? -2.287 6.25 -13.57 1 82.19 90 PRO A CA 1
ATOM 702 C C . PRO A 1 90 ? -2.881 5.266 -14.578 1 82.19 90 PRO A C 1
ATOM 704 O O . PRO A 1 90 ? -2.396 5.164 -15.703 1 82.19 90 PRO A O 1
ATOM 707 N N . PRO A 1 91 ? -3.887 4.457 -14.211 1 79.69 91 PRO A N 1
ATOM 708 C CA . PRO A 1 91 ? -4.492 3.494 -15.133 1 79.69 91 PRO A CA 1
ATOM 709 C C . PRO A 1 91 ? -5.312 4.164 -16.234 1 79.69 91 PRO A C 1
ATOM 711 O O . PRO A 1 91 ? -5.992 3.484 -17 1 79.69 91 PRO A O 1
ATOM 714 N N . ASP A 1 92 ? -5.168 5.363 -16.688 1 72.06 92 ASP A N 1
ATOM 715 C CA . ASP A 1 92 ? -6.02 6.094 -17.609 1 72.06 92 ASP A CA 1
ATOM 716 C C . ASP A 1 92 ? -6.102 5.375 -18.969 1 72.06 92 ASP A C 1
ATOM 718 O O . ASP A 1 92 ? -7.195 5.105 -19.469 1 72.06 92 ASP A O 1
ATOM 722 N N . GLN A 1 93 ? -5.062 5.094 -19.766 1 59.78 93 GLN A N 1
ATOM 723 C CA . GLN A 1 93 ? -5.078 4.645 -21.156 1 59.78 93 GLN A CA 1
ATOM 724 C C . GLN A 1 93 ? -5.199 3.125 -21.234 1 59.78 93 GLN A C 1
ATOM 726 O O . GLN A 1 93 ? -5.613 2.588 -22.266 1 59.78 93 GLN A O 1
ATOM 731 N N . ALA A 1 94 ? -4.965 2.578 -20.219 1 57.66 94 ALA A N 1
ATOM 732 C CA . ALA A 1 94 ? -5.055 1.122 -20.297 1 57.66 94 ALA A CA 1
ATOM 733 C C . ALA A 1 94 ? -6.117 0.584 -19.344 1 57.66 94 ALA A C 1
ATOM 735 O O . ALA A 1 94 ? -5.949 -0.485 -18.766 1 57.66 94 ALA A O 1
ATOM 736 N N . ALA A 1 95 ? -7.211 1.243 -19.344 1 62.88 95 ALA A N 1
ATOM 737 C CA . ALA A 1 95 ? -8.242 1.066 -18.328 1 62.88 95 ALA A CA 1
ATOM 738 C C . ALA A 1 95 ? -8.867 -0.323 -18.422 1 62.88 95 ALA A C 1
ATOM 740 O O . ALA A 1 95 ? -9.117 -0.962 -17.391 1 62.88 95 ALA A O 1
ATOM 741 N N . GLU A 1 96 ? -8.828 -0.804 -19.578 1 75.38 96 GLU A N 1
ATOM 742 C CA . GLU A 1 96 ? -9.602 -2.035 -19.688 1 75.38 96 GLU A CA 1
ATOM 743 C C . GLU A 1 96 ? -8.875 -3.207 -19.047 1 75.38 96 GLU A C 1
ATOM 745 O O . GLU A 1 96 ? -9.492 -4.023 -18.344 1 75.38 96 GLU A O 1
ATOM 750 N N . ARG A 1 97 ? -7.625 -3.279 -19.281 1 81.31 97 ARG A N 1
ATOM 751 C CA . ARG A 1 97 ? -6.863 -4.402 -18.75 1 81.31 97 ARG A CA 1
ATOM 752 C C . ARG A 1 97 ? -6.832 -4.367 -17.234 1 81.31 97 ARG A C 1
ATOM 754 O O . ARG A 1 97 ? -7.055 -5.383 -16.562 1 81.31 97 ARG A O 1
ATOM 761 N N . TRP A 1 98 ? -6.691 -3.229 -16.719 1 83.12 98 TRP A N 1
ATOM 762 C CA . TRP A 1 98 ? -6.547 -3.139 -15.273 1 83.12 98 TRP A CA 1
ATOM 763 C C . TRP A 1 98 ? -7.887 -3.359 -14.578 1 83.12 98 TRP A C 1
ATOM 765 O O . TRP A 1 98 ? -7.941 -3.959 -13.508 1 83.12 98 TRP A O 1
ATOM 775 N N . LEU A 1 99 ? -8.93 -2.924 -15.227 1 84.88 99 LEU A N 1
ATOM 776 C CA . LEU A 1 99 ? -10.258 -3.17 -14.664 1 84.88 99 LEU A CA 1
ATOM 777 C C . LEU A 1 99 ? -10.57 -4.66 -14.641 1 84.88 99 LEU A C 1
ATOM 779 O O . LEU A 1 99 ? -11.117 -5.168 -13.664 1 84.88 99 LEU A O 1
ATOM 783 N N . ALA A 1 100 ? -10.227 -5.316 -15.711 1 89.06 100 ALA A N 1
ATOM 784 C CA . ALA A 1 100 ? -10.422 -6.762 -15.766 1 89.06 100 ALA A CA 1
ATOM 785 C C . ALA A 1 100 ? -9.609 -7.465 -14.68 1 89.06 100 ALA A C 1
ATOM 787 O O . ALA A 1 100 ? -10.078 -8.43 -14.07 1 89.06 100 ALA A O 1
ATOM 788 N N . LEU A 1 101 ? -8.43 -6.996 -14.469 1 93.12 101 LEU A N 1
ATOM 789 C CA . LEU A 1 101 ? -7.586 -7.551 -13.422 1 93.12 101 LEU A CA 1
ATOM 790 C C . LEU A 1 101 ? -8.219 -7.348 -12.047 1 93.12 101 LEU A C 1
ATOM 792 O O . LEU A 1 101 ? -8.242 -8.266 -11.227 1 93.12 101 LEU A O 1
ATOM 796 N N . LEU A 1 102 ? -8.742 -6.18 -11.867 1 91.25 102 LEU A N 1
ATOM 797 C CA . LEU A 1 102 ? -9.406 -5.863 -10.609 1 91.25 102 LEU A CA 1
ATOM 798 C C . LEU A 1 102 ? -10.578 -6.809 -10.359 1 91.25 102 LEU A C 1
ATOM 800 O O . LEU A 1 102 ? -10.82 -7.219 -9.227 1 91.25 102 LEU A O 1
ATOM 804 N N . ASP A 1 103 ? -11.25 -7.215 -11.367 1 89.94 103 ASP A N 1
ATOM 805 C CA . ASP A 1 103 ? -12.414 -8.086 -11.266 1 89.94 103 ASP A CA 1
ATOM 806 C C . ASP A 1 103 ? -12.016 -9.492 -10.828 1 89.94 103 ASP A C 1
ATOM 808 O O . ASP A 1 103 ? -12.852 -10.273 -10.383 1 89.94 103 ASP A O 1
ATOM 812 N N . ASN A 1 104 ? -10.766 -9.82 -10.953 1 94.94 104 ASN A N 1
ATOM 813 C CA . ASN A 1 104 ? -10.266 -11.141 -10.578 1 94.94 104 ASN A CA 1
ATOM 814 C C . ASN A 1 104 ? -9.727 -11.148 -9.148 1 94.94 104 ASN A C 1
ATOM 816 O O . ASN A 1 104 ? -9.227 -12.172 -8.68 1 94.94 104 ASN A O 1
ATOM 820 N N . LEU A 1 105 ? -9.875 -10.047 -8.469 1 96.31 105 LEU A N 1
ATOM 821 C CA . LEU A 1 105 ? -9.43 -9.914 -7.086 1 96.31 105 LEU A CA 1
ATOM 822 C C . LEU A 1 105 ? -10.617 -9.789 -6.137 1 96.31 105 LEU A C 1
ATOM 824 O O . LEU A 1 105 ? -11.742 -9.508 -6.578 1 96.31 105 LEU A O 1
ATOM 828 N N . PRO A 1 106 ? -10.398 -10.086 -4.809 1 95.38 106 PRO A N 1
ATOM 829 C CA . PRO A 1 106 ? -11.523 -10.023 -3.879 1 95.38 106 PRO A CA 1
ATOM 830 C C . PRO A 1 106 ? -12.242 -8.672 -3.904 1 95.38 106 PRO A C 1
ATOM 832 O O . PRO A 1 106 ? -11.602 -7.633 -3.729 1 95.38 106 PRO A O 1
ATOM 835 N N . ALA A 1 107 ? -13.523 -8.656 -4.031 1 90.5 107 ALA A N 1
ATOM 836 C CA . ALA A 1 107 ? -14.344 -7.457 -4.184 1 90.5 107 ALA A CA 1
ATOM 837 C C . ALA A 1 107 ? -14.398 -6.656 -2.887 1 90.5 107 ALA A C 1
ATOM 839 O O . ALA A 1 107 ? -14.617 -5.445 -2.904 1 90.5 107 ALA A O 1
ATOM 840 N N . ASP A 1 108 ? -14.125 -7.297 -1.808 1 91.62 108 ASP A N 1
ATOM 841 C CA . ASP A 1 108 ? -14.266 -6.633 -0.515 1 91.62 108 ASP A CA 1
ATOM 842 C C . ASP A 1 108 ? -12.914 -6.125 -0.01 1 91.62 108 ASP A C 1
ATOM 844 O O . ASP A 1 108 ? -12.844 -5.48 1.038 1 91.62 108 ASP A O 1
ATOM 848 N N . ALA A 1 109 ? -11.859 -6.438 -0.787 1 94.94 109 ALA A N 1
ATOM 849 C CA . ALA A 1 109 ? -10.562 -5.879 -0.422 1 94.94 109 ALA A CA 1
ATOM 850 C C . ALA A 1 109 ? -10.492 -4.391 -0.757 1 94.94 109 ALA A C 1
ATOM 852 O O . ALA A 1 109 ? -10.867 -3.979 -1.855 1 94.94 109 ALA A O 1
ATOM 853 N N . PRO A 1 110 ? -10 -3.594 0.242 1 95.06 110 PRO A N 1
ATOM 854 C CA . PRO A 1 110 ? -9.828 -2.174 -0.072 1 95.06 110 PRO A CA 1
ATOM 855 C C . PRO A 1 110 ? -8.898 -1.943 -1.263 1 95.06 110 PRO A C 1
ATOM 857 O O . PRO A 1 110 ? -7.934 -2.688 -1.449 1 95.06 110 PRO A O 1
ATOM 860 N N . ARG A 1 111 ? -9.273 -0.904 -2.076 1 93.88 111 ARG A N 1
ATOM 861 C CA . ARG A 1 111 ? -8.469 -0.452 -3.203 1 93.88 111 ARG A CA 1
ATOM 862 C C . ARG A 1 111 ? -7.691 0.812 -2.85 1 93.88 111 ARG A C 1
ATOM 864 O O . ARG A 1 111 ? -8.281 1.865 -2.609 1 93.88 111 ARG A O 1
ATOM 871 N N . GLY A 1 112 ? -6.34 0.646 -2.789 1 94.38 112 GLY A N 1
ATOM 872 C CA . GLY A 1 112 ? -5.461 1.78 -2.553 1 94.38 112 GLY A CA 1
ATOM 873 C C . GLY A 1 112 ? -4.918 2.393 -3.83 1 94.38 112 GLY A C 1
ATOM 874 O O . GLY A 1 112 ? -4.328 1.695 -4.656 1 94.38 112 GLY A O 1
ATOM 875 N N . ILE A 1 113 ? -5.18 3.656 -3.975 1 91.06 113 ILE A N 1
ATOM 876 C CA . ILE A 1 113 ? -4.594 4.383 -5.094 1 91.06 113 ILE A CA 1
ATOM 877 C C . ILE A 1 113 ? -3.102 4.598 -4.844 1 91.06 113 ILE A C 1
ATOM 879 O O . ILE A 1 113 ? -2.717 5.332 -3.934 1 91.06 113 ILE A O 1
ATOM 883 N N . GLU A 1 114 ? -2.289 3.896 -5.625 1 90.62 114 GLU A N 1
ATOM 884 C CA . GLU A 1 114 ? -0.845 3.971 -5.422 1 90.62 114 GLU A CA 1
ATOM 885 C C . GLU A 1 114 ? -0.134 4.438 -6.688 1 90.62 114 GLU A C 1
ATOM 887 O O . GLU A 1 114 ? 0.755 3.752 -7.195 1 90.62 114 GLU A O 1
ATOM 892 N N . PHE A 1 115 ? -0.542 5.461 -7.234 1 86.56 115 PHE A N 1
ATOM 893 C CA . PHE A 1 115 ? 0.101 6.164 -8.336 1 86.56 115 PHE A CA 1
ATOM 894 C C . PHE A 1 115 ? 0.083 7.668 -8.102 1 86.56 115 PHE A C 1
ATOM 896 O O . PHE A 1 115 ? -0.676 8.164 -7.27 1 86.56 115 PHE A O 1
ATOM 903 N N . PRO A 1 116 ? 1.041 8.352 -8.797 1 83.56 116 PRO A N 1
ATOM 904 C CA . PRO A 1 116 ? 1.066 9.797 -8.586 1 83.56 116 PRO A CA 1
ATOM 905 C C . PRO A 1 116 ? -0.267 10.469 -8.922 1 83.56 116 PRO A C 1
ATOM 907 O O . PRO A 1 116 ? -0.78 10.305 -10.031 1 83.56 116 PRO A O 1
ATOM 910 N N . LEU A 1 117 ? -0.843 11.07 -7.871 1 84.62 117 LEU A N 1
ATOM 911 C CA . LEU A 1 117 ? -2.002 11.93 -8.094 1 84.62 117 LEU A CA 1
ATOM 912 C C . LEU A 1 117 ? -1.567 13.344 -8.453 1 84.62 117 LEU A C 1
ATOM 914 O O . LEU A 1 117 ? -0.98 14.055 -7.629 1 84.62 117 LEU A O 1
ATOM 918 N N . THR A 1 1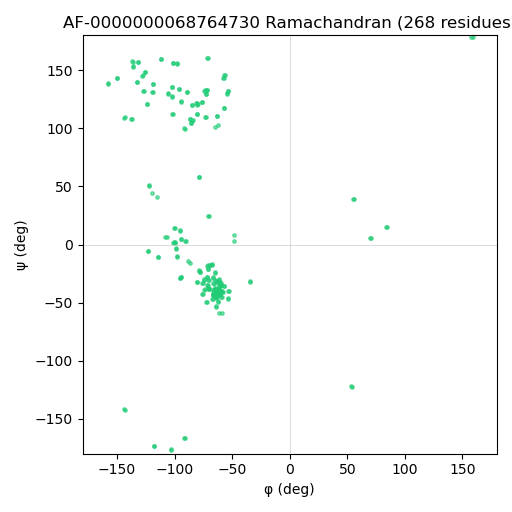18 ? -1.713 13.602 -9.742 1 81.75 118 THR A N 1
ATOM 919 C CA . THR A 1 118 ? -1.259 14.898 -10.234 1 81.75 118 THR A CA 1
ATOM 920 C C . THR A 1 118 ? -2.439 15.844 -10.445 1 81.75 118 THR A C 1
ATOM 922 O O . THR A 1 118 ? -3.471 15.445 -10.992 1 81.75 118 THR A O 1
ATOM 925 N N . GLY A 1 119 ? -2.305 16.953 -9.875 1 82.81 119 GLY A N 1
ATOM 926 C CA . GLY A 1 119 ? -3.328 17.984 -9.945 1 82.81 119 GLY A CA 1
ATOM 927 C C . GLY A 1 119 ? -3.252 18.984 -8.812 1 82.81 119 GLY A C 1
ATOM 928 O O . GLY A 1 119 ? -2.32 18.953 -8.008 1 82.81 119 GLY A O 1
ATOM 929 N N . HIS A 1 120 ? -4.172 20 -8.828 1 82.5 120 HIS A N 1
ATOM 930 C CA . HIS A 1 120 ? -4.16 21.031 -7.805 1 82.5 120 HIS A CA 1
ATOM 931 C C . HIS A 1 120 ? -5.172 20.734 -6.703 1 82.5 120 HIS A C 1
ATOM 933 O O . HIS A 1 120 ? -5.148 21.359 -5.641 1 82.5 120 HIS A O 1
ATOM 939 N N . ASP A 1 121 ? -5.992 19.719 -7.055 1 88.94 121 ASP A N 1
ATOM 940 C CA . ASP A 1 121 ? -7.055 19.359 -6.121 1 88.94 121 ASP A CA 1
ATOM 941 C C . ASP A 1 121 ? -7.184 17.844 -5.977 1 88.94 121 ASP A C 1
ATOM 943 O O . ASP A 1 121 ? -7.727 17.188 -6.859 1 88.94 121 ASP A O 1
ATOM 947 N N . LEU A 1 122 ? -6.746 17.391 -4.82 1 89.56 122 LEU A N 1
ATOM 948 C CA . LEU A 1 122 ? -6.723 15.961 -4.574 1 89.56 122 LEU A CA 1
ATOM 949 C C . LEU A 1 122 ? -8.133 15.383 -4.617 1 89.56 122 LEU A C 1
ATOM 951 O O . LEU A 1 122 ? -8.336 14.258 -5.086 1 89.56 122 LEU A O 1
ATOM 955 N N . THR A 1 123 ? -9.094 16.156 -4.207 1 90 123 THR A N 1
ATOM 956 C CA . THR A 1 123 ? -10.477 15.695 -4.242 1 90 123 THR A CA 1
ATOM 957 C C . THR A 1 123 ? -10.953 15.5 -5.68 1 90 123 THR A C 1
ATOM 959 O O . THR A 1 123 ? -11.562 14.484 -6.008 1 90 123 THR A O 1
ATOM 962 N N . ALA A 1 124 ? -10.617 16.453 -6.508 1 88.25 124 ALA A N 1
ATOM 963 C CA . ALA A 1 124 ? -11.008 16.375 -7.914 1 88.25 124 ALA A CA 1
ATOM 964 C C . ALA A 1 124 ? -10.305 15.219 -8.617 1 88.25 124 ALA A C 1
ATOM 966 O O . ALA A 1 124 ? -10.922 14.5 -9.406 1 88.25 124 ALA A O 1
ATOM 967 N N . VAL A 1 125 ? -9.062 15.07 -8.32 1 87.56 125 VAL A N 1
ATOM 968 C CA . VAL A 1 125 ? -8.289 14.008 -8.945 1 87.56 125 VAL A CA 1
ATOM 969 C C . VAL A 1 125 ? -8.82 12.648 -8.508 1 87.56 125 VAL A C 1
ATOM 971 O O . VAL A 1 125 ? -8.969 11.742 -9.328 1 87.56 125 VAL A O 1
ATOM 974 N N . THR A 1 126 ? -9.141 12.5 -7.227 1 88.19 126 THR A N 1
ATOM 975 C CA . THR A 1 126 ? -9.68 11.242 -6.707 1 88.19 126 THR A CA 1
ATOM 976 C C . THR A 1 126 ? -11.031 10.93 -7.344 1 88.19 126 THR A C 1
ATOM 978 O O . THR A 1 126 ? -11.297 9.781 -7.719 1 88.19 126 THR A O 1
ATOM 981 N N . ARG A 1 127 ? -11.844 11.93 -7.512 1 85.81 127 ARG A N 1
ATOM 982 C CA . ARG A 1 127 ? -13.148 11.758 -8.148 1 85.81 127 ARG A CA 1
ATOM 983 C C . ARG A 1 127 ? -13 11.188 -9.555 1 85.81 127 ARG A C 1
ATOM 985 O O . ARG A 1 127 ? -13.758 10.312 -9.961 1 85.81 127 ARG A O 1
ATOM 992 N N . ARG A 1 128 ? -12.047 11.648 -10.25 1 83.62 128 ARG A N 1
ATOM 993 C CA . ARG A 1 128 ? -11.797 11.172 -11.609 1 83.62 128 ARG A CA 1
ATOM 994 C C . ARG A 1 128 ? -11.484 9.68 -11.617 1 83.62 128 ARG A C 1
ATOM 996 O O . ARG A 1 128 ? -12.023 8.938 -12.438 1 83.62 128 ARG A O 1
ATOM 1003 N N . TYR A 1 129 ? -10.781 9.25 -10.695 1 83.25 129 TYR A N 1
ATOM 1004 C CA . TYR A 1 129 ? -10.359 7.855 -10.68 1 83.25 129 TYR A CA 1
ATOM 1005 C C . TYR A 1 129 ? -11.469 6.957 -10.148 1 83.25 129 TYR A C 1
ATOM 1007 O O . TYR A 1 129 ? -11.617 5.812 -10.586 1 83.25 129 TYR A O 1
ATOM 1015 N N . VAL A 1 130 ? -12.25 7.453 -9.25 1 82.12 130 VAL A N 1
ATOM 1016 C CA . VAL A 1 130 ? -13.398 6.691 -8.766 1 82.12 130 VAL A CA 1
ATOM 1017 C C . VAL A 1 130 ? -14.359 6.422 -9.922 1 82.12 130 VAL A C 1
ATOM 1019 O O . VAL A 1 130 ? -14.922 5.328 -10.031 1 82.12 130 VAL A O 1
ATOM 1022 N N . ASN A 1 131 ? -14.43 7.422 -10.711 1 80.06 131 ASN A N 1
ATOM 1023 C CA . ASN A 1 131 ? -15.305 7.262 -11.867 1 80.06 131 ASN A CA 1
ATOM 1024 C C . ASN A 1 131 ? -14.773 6.203 -12.836 1 80.06 131 ASN A C 1
ATOM 1026 O O . ASN A 1 131 ? -15.547 5.477 -13.453 1 80.06 131 ASN A O 1
ATOM 1030 N N . LEU A 1 132 ? -13.531 6.145 -12.891 1 76.44 132 LEU A N 1
ATOM 1031 C CA . LEU A 1 132 ? -12.898 5.133 -13.734 1 76.44 132 LEU A CA 1
ATOM 1032 C C . LEU A 1 132 ? -13.07 3.74 -13.141 1 76.44 132 LEU A C 1
ATOM 1034 O O . LEU A 1 132 ? -13.273 2.768 -13.867 1 76.44 132 LEU A O 1
ATOM 1038 N N . LEU A 1 133 ? -13.062 3.621 -11.867 1 74.75 133 LEU A N 1
ATOM 1039 C CA . LEU A 1 133 ? -13.164 2.336 -11.188 1 74.75 133 LEU A CA 1
ATOM 1040 C C . LEU A 1 133 ? -14.609 1.841 -11.172 1 74.75 133 LEU A C 1
ATOM 1042 O O . LEU A 1 133 ? -14.852 0.641 -11.031 1 74.75 133 LEU A O 1
ATOM 1046 N N . ARG A 1 134 ? -15.641 2.711 -11.289 1 67.88 134 ARG A N 1
ATOM 1047 C CA . ARG A 1 134 ? -17.062 2.387 -11.328 1 67.88 134 ARG A CA 1
ATOM 1048 C C . ARG A 1 134 ? -17.438 1.734 -12.656 1 67.88 134 ARG A C 1
ATOM 1050 O O . ARG A 1 134 ? -18.406 0.967 -12.719 1 67.88 134 ARG A O 1
ATOM 1057 N N . GLU A 1 135 ? -17 2.387 -13.805 1 55.44 135 GLU A N 1
ATOM 1058 C CA . GLU A 1 135 ? -17.547 2.117 -15.133 1 55.44 135 GLU A CA 1
ATOM 1059 C C . GLU A 1 135 ? -17.594 0.619 -15.414 1 55.44 135 GLU A C 1
ATOM 1061 O O . GLU A 1 135 ? -18.266 0.18 -16.344 1 55.44 135 GLU A O 1
ATOM 1066 N N . ASP A 1 136 ? -17.344 -0.384 -14.531 1 44.84 136 ASP A N 1
ATOM 1067 C CA . ASP A 1 136 ? -18 -1.541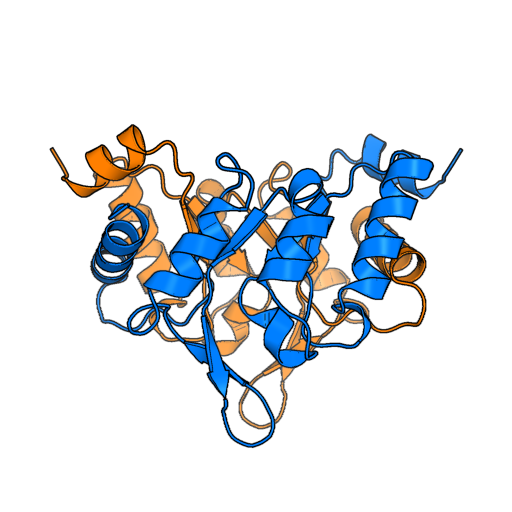 -15.133 1 44.84 136 ASP A CA 1
ATOM 1068 C C . ASP A 1 136 ? -19.484 -1.553 -14.82 1 44.84 136 ASP A C 1
ATOM 1070 O O . ASP A 1 136 ? -19.906 -1.196 -13.711 1 44.84 136 ASP A O 1
ATOM 1074 N N . MET B 1 1 ? -26.906 15.789 -3.385 1 45.38 1 MET B N 1
ATOM 1075 C CA . MET B 1 1 ? -26.172 14.641 -2.855 1 45.38 1 MET B CA 1
ATOM 1076 C C . MET B 1 1 ? -24.891 14.398 -3.65 1 45.38 1 MET B C 1
ATOM 1078 O O . MET B 1 1 ? -24.875 14.562 -4.871 1 45.38 1 MET B O 1
ATOM 1082 N N . ASP B 1 2 ? -23.688 14.445 -2.953 1 71.56 2 ASP B N 1
ATOM 1083 C CA . ASP B 1 2 ? -22.438 14.445 -3.707 1 71.56 2 ASP B CA 1
ATOM 1084 C C . ASP B 1 2 ? -22.281 13.156 -4.512 1 71.56 2 ASP B C 1
ATOM 1086 O O . ASP B 1 2 ? -22.438 12.062 -3.971 1 71.56 2 ASP B O 1
ATOM 1090 N N . GLU B 1 3 ? -22.531 13.273 -5.754 1 78.94 3 GLU B N 1
ATOM 1091 C CA . GLU B 1 3 ? -22.453 12.195 -6.734 1 78.94 3 GLU B CA 1
ATOM 1092 C C . GLU B 1 3 ? -21.328 11.219 -6.395 1 78.94 3 GLU B C 1
ATOM 1094 O O . GLU B 1 3 ? -21.5 10.008 -6.496 1 78.94 3 GLU B O 1
ATOM 1099 N N . LEU B 1 4 ? -20.375 11.703 -5.848 1 80.12 4 LEU B N 1
ATOM 1100 C CA . LEU B 1 4 ? -19.234 10.852 -5.52 1 80.12 4 LEU B CA 1
ATOM 1101 C C . LEU B 1 4 ? -19.562 9.961 -4.32 1 80.12 4 LEU B C 1
ATOM 1103 O O . LEU B 1 4 ? -19.234 8.766 -4.324 1 80.12 4 LEU B O 1
ATOM 1107 N N . ARG B 1 5 ? -20.219 10.461 -3.391 1 85.06 5 ARG B N 1
ATOM 1108 C CA . ARG B 1 5 ? -20.609 9.703 -2.205 1 85.06 5 ARG B CA 1
ATOM 1109 C C . ARG B 1 5 ? -21.547 8.555 -2.572 1 85.06 5 ARG B C 1
ATOM 1111 O O . ARG B 1 5 ? -21.375 7.434 -2.09 1 85.06 5 ARG B O 1
ATOM 1118 N N . ASP B 1 6 ? -22.422 8.914 -3.4 1 84.19 6 ASP B N 1
ATOM 1119 C CA . ASP B 1 6 ? -23.406 7.91 -3.809 1 84.19 6 ASP B CA 1
ATOM 1120 C C . ASP B 1 6 ? -22.734 6.777 -4.582 1 84.19 6 ASP B C 1
ATOM 1122 O O . ASP B 1 6 ? -23.047 5.602 -4.371 1 84.19 6 ASP B O 1
ATOM 1126 N N . ILE B 1 7 ? -21.859 7.133 -5.363 1 79.62 7 ILE B N 1
ATOM 1127 C CA . ILE B 1 7 ? -21.141 6.148 -6.172 1 79.62 7 ILE B CA 1
ATOM 1128 C C . ILE B 1 7 ? -20.344 5.223 -5.266 1 79.62 7 ILE B C 1
ATOM 1130 O O . ILE B 1 7 ? -20.406 3.998 -5.402 1 79.62 7 ILE B O 1
ATOM 1134 N N . LEU B 1 8 ? -19.672 5.77 -4.344 1 84.06 8 LEU B N 1
ATOM 1135 C CA . LEU B 1 8 ? -18.812 4.996 -3.455 1 84.06 8 LEU B CA 1
ATOM 1136 C C . LEU B 1 8 ? -19.641 4.137 -2.504 1 84.06 8 LEU B C 1
ATOM 1138 O O . LEU B 1 8 ? -19.328 2.969 -2.273 1 84.06 8 LEU B O 1
ATOM 1142 N N . SER B 1 9 ? -20.703 4.684 -2.078 1 83.31 9 SER B N 1
ATOM 1143 C CA . SER B 1 9 ? -21.547 3.941 -1.159 1 83.31 9 SER B CA 1
ATOM 1144 C C . SER B 1 9 ? -22.25 2.781 -1.865 1 83.31 9 SER B C 1
ATOM 1146 O O . SER B 1 9 ? -22.344 1.68 -1.32 1 83.31 9 SER B O 1
ATOM 1148 N N . ASP B 1 10 ? -22.625 3.01 -3.057 1 81.94 10 ASP B N 1
ATOM 1149 C CA . ASP B 1 10 ? -23.359 2.01 -3.822 1 81.94 10 ASP B CA 1
ATOM 1150 C C . ASP B 1 10 ? -22.438 0.886 -4.289 1 81.94 10 ASP B C 1
ATOM 1152 O O . ASP B 1 10 ? -22.859 -0.265 -4.406 1 81.94 10 ASP B O 1
ATOM 1156 N N . SER B 1 11 ? -21.234 1.162 -4.516 1 78.44 11 SER B N 1
ATOM 1157 C CA . SER B 1 11 ? -20.281 0.183 -5.039 1 78.44 11 SER B CA 1
ATOM 1158 C C . SER B 1 11 ? -19.797 -0.752 -3.938 1 78.44 11 SER B C 1
ATOM 1160 O O . SER B 1 11 ? -19.328 -1.86 -4.219 1 78.44 11 SER B O 1
ATOM 1162 N N . GLY B 1 12 ? -19.875 -0.335 -2.744 1 79 12 GLY B N 1
ATOM 1163 C CA . GLY B 1 12 ? -19.312 -1.107 -1.652 1 79 12 GLY B CA 1
ATOM 1164 C C . GLY B 1 12 ? -17.797 -1.109 -1.651 1 79 12 GLY B C 1
ATOM 1165 O O . GLY B 1 12 ? -17.172 -1.823 -0.864 1 79 12 GLY B O 1
ATOM 1166 N N . MET B 1 13 ? -17.25 -0.365 -2.52 1 78.5 13 MET B N 1
ATOM 1167 C CA . MET B 1 13 ? -15.797 -0.3 -2.648 1 78.5 13 MET B CA 1
ATOM 1168 C C . MET B 1 13 ? -15.188 0.535 -1.525 1 78.5 13 MET B C 1
ATOM 1170 O O . MET B 1 13 ? -15.633 1.654 -1.267 1 78.5 13 MET B O 1
ATOM 1174 N N . ALA B 1 14 ? -14.281 -0.065 -0.756 1 86.69 14 ALA B N 1
ATOM 1175 C CA . ALA B 1 14 ? -13.477 0.707 0.188 1 86.69 14 ALA B CA 1
ATOM 1176 C C . ALA B 1 14 ? -12.266 1.324 -0.501 1 86.69 14 ALA B C 1
ATOM 1178 O O . ALA B 1 14 ? -11.328 0.615 -0.871 1 86.69 14 ALA B O 1
ATOM 1179 N N . LEU B 1 15 ? -12.32 2.605 -0.699 1 92.38 15 LEU B N 1
ATOM 1180 C CA . LEU B 1 15 ? -11.25 3.334 -1.365 1 92.38 15 LEU B CA 1
ATOM 1181 C C . LEU B 1 15 ? -10.305 3.963 -0.346 1 92.38 15 LEU B C 1
ATOM 1183 O O . LEU B 1 15 ? -10.75 4.535 0.651 1 92.38 15 LEU B O 1
ATOM 1187 N N . VAL B 1 16 ? -9.039 3.811 -0.56 1 96.31 16 VAL B N 1
ATOM 1188 C CA . VAL B 1 16 ? -8 4.359 0.305 1 96.31 16 VAL B CA 1
ATOM 1189 C C . VAL B 1 16 ? -7.012 5.176 -0.527 1 96.31 16 VAL B C 1
ATOM 1191 O O . VAL B 1 16 ? -6.621 4.762 -1.622 1 96.31 16 VAL B O 1
ATOM 1194 N N . VAL B 1 17 ? -6.668 6.367 -0.109 1 95.88 17 VAL B N 1
ATOM 1195 C CA . VAL B 1 17 ? -5.73 7.234 -0.814 1 95.88 17 VAL B CA 1
ATOM 1196 C C . VAL B 1 17 ? -4.398 7.266 -0.073 1 95.88 17 VAL B C 1
ATOM 1198 O O . VAL B 1 17 ? -4.359 7.469 1.143 1 95.88 17 VAL B O 1
ATOM 1201 N N . GLU B 1 18 ? -3.354 7.043 -0.818 1 96.62 18 GLU B N 1
ATOM 1202 C CA . GLU B 1 18 ? -2.02 7 -0.227 1 96.62 18 GLU B CA 1
ATOM 1203 C C . GLU B 1 18 ? -1.26 8.297 -0.483 1 96.62 18 GLU B C 1
ATOM 1205 O O . GLU B 1 18 ? -1.305 8.844 -1.589 1 96.62 18 GLU B O 1
ATOM 1210 N N . ASN B 1 19 ? -0.581 8.82 0.584 1 96.38 19 ASN B N 1
ATOM 1211 C CA . ASN B 1 19 ? 0.356 9.906 0.344 1 96.38 19 ASN B CA 1
ATOM 1212 C C . ASN B 1 19 ? 1.512 9.469 -0.551 1 96.38 19 ASN B C 1
ATOM 1214 O O . ASN B 1 19 ? 2.344 8.656 -0.142 1 96.38 19 ASN B O 1
ATOM 1218 N N . ASP B 1 20 ? 1.517 10 -1.75 1 92.62 20 ASP B N 1
ATOM 1219 C CA . ASP B 1 20 ? 2.564 9.617 -2.691 1 92.62 20 ASP B CA 1
ATOM 1220 C C . ASP B 1 20 ? 3.758 10.57 -2.596 1 92.62 20 ASP B C 1
ATOM 1222 O O . ASP B 1 20 ? 3.906 11.289 -1.607 1 92.62 20 ASP B O 1
ATOM 1226 N N . GLN B 1 21 ? 4.66 10.516 -3.555 1 91.44 21 GLN B N 1
ATOM 1227 C CA . GLN B 1 21 ? 5.922 11.242 -3.477 1 91.44 21 GLN B CA 1
ATOM 1228 C C . GLN B 1 21 ? 5.871 12.531 -4.293 1 91.44 21 GLN B C 1
ATOM 1230 O O . GLN B 1 21 ? 6.906 13.141 -4.562 1 91.44 21 GLN B O 1
ATOM 1235 N N . THR B 1 22 ? 4.582 12.953 -4.695 1 90.88 22 THR B N 1
ATOM 1236 C CA . THR B 1 22 ? 4.375 14.188 -5.434 1 90.88 22 THR B CA 1
ATOM 1237 C C . THR B 1 22 ? 3.828 15.281 -4.52 1 90.88 22 THR B C 1
ATOM 1239 O O . THR B 1 22 ? 3.619 15.047 -3.326 1 90.88 22 THR B O 1
ATOM 1242 N N . ASP B 1 23 ? 3.535 16.438 -5.152 1 92.12 23 ASP B N 1
ATOM 1243 C CA . ASP B 1 23 ? 2.977 17.562 -4.398 1 92.12 23 ASP B CA 1
ATOM 1244 C C . ASP B 1 23 ? 1.637 17.188 -3.771 1 92.12 23 ASP B C 1
ATOM 1246 O O . ASP B 1 23 ? 1.302 17.656 -2.682 1 92.12 23 ASP B O 1
ATOM 1250 N N . CYS B 1 24 ? 0.896 16.328 -4.352 1 92.19 24 CYS B N 1
ATOM 1251 C CA . CYS B 1 24 ? -0.408 15.922 -3.84 1 92.19 24 CYS B CA 1
ATOM 1252 C C . CYS B 1 24 ? -0.259 15.062 -2.592 1 92.19 24 CYS B C 1
ATOM 1254 O O . CYS B 1 24 ? -1.207 14.914 -1.818 1 92.19 24 CYS B O 1
ATOM 1256 N N . GLY B 1 25 ? 0.936 14.523 -2.4 1 94.88 25 GLY B N 1
ATOM 1257 C CA . GLY B 1 25 ? 1.186 13.688 -1.238 1 94.88 25 GLY B CA 1
ATOM 1258 C C . GLY B 1 25 ? 1.692 14.469 -0.04 1 94.88 25 GLY B C 1
ATOM 1259 O O . GLY B 1 25 ? 1.983 13.883 1.008 1 94.88 25 GLY B O 1
ATOM 1260 N N . GLN B 1 26 ? 1.763 15.82 -0.221 1 96.75 26 GLN B N 1
ATOM 1261 C CA . GLN B 1 26 ? 2.174 16.672 0.891 1 96.75 26 GLN B CA 1
ATOM 1262 C C . GLN B 1 26 ? 1.084 16.75 1.957 1 96.75 26 GLN B C 1
ATOM 1264 O O . GLN B 1 26 ? -0.08 16.438 1.685 1 96.75 26 GLN B O 1
ATOM 1269 N N . LEU B 1 27 ? 1.497 17.141 3.156 1 98.12 27 LEU B N 1
ATOM 1270 C CA . LEU B 1 27 ? 0.588 17.172 4.297 1 98.12 27 LEU B CA 1
ATOM 1271 C C . LEU B 1 27 ? -0.576 18.125 4.035 1 98.12 27 LEU B C 1
ATOM 1273 O O . LEU B 1 27 ? -1.732 17.781 4.289 1 98.12 27 LEU B O 1
ATOM 1277 N N . ALA B 1 28 ? -0.341 19.266 3.471 1 97.44 28 ALA B N 1
ATOM 1278 C CA . ALA B 1 28 ? -1.387 20.266 3.297 1 97.44 28 ALA B CA 1
ATOM 1279 C C . ALA B 1 28 ? -2.484 19.766 2.367 1 97.44 28 ALA B C 1
ATOM 1281 O O . ALA B 1 28 ? -3.664 19.766 2.73 1 97.44 28 ALA B O 1
ATOM 1282 N N . PRO B 1 29 ? -2.162 19.297 1.159 1 96.56 29 PRO B N 1
ATOM 1283 C CA . PRO B 1 29 ? -3.23 18.75 0.32 1 96.56 29 PRO B CA 1
ATOM 1284 C C . PRO B 1 29 ? -3.924 17.547 0.956 1 96.56 29 PRO B C 1
ATOM 1286 O O . PRO B 1 29 ? -5.137 17.391 0.809 1 96.56 29 PRO B O 1
ATOM 1289 N N . MET 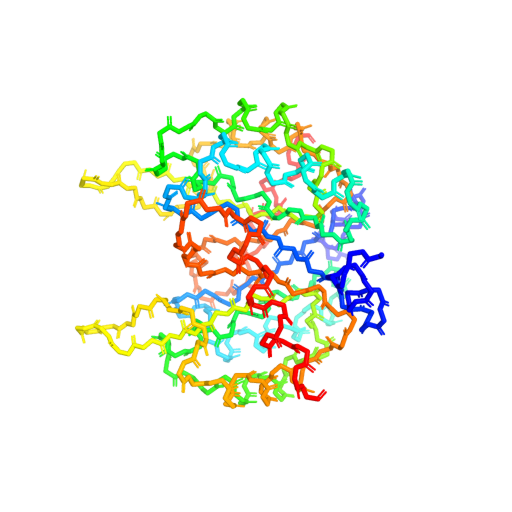B 1 30 ? -3.219 16.719 1.674 1 97.25 30 MET B N 1
ATOM 1290 C CA . MET B 1 30 ? -3.824 15.555 2.322 1 97.25 30 MET B CA 1
ATOM 1291 C C . MET B 1 30 ? -4.801 15.992 3.41 1 97.25 30 MET B C 1
ATOM 1293 O O . MET B 1 30 ? -5.855 15.375 3.586 1 97.25 30 MET B O 1
ATOM 1297 N N . GLN B 1 31 ? -4.406 17.031 4.129 1 97.94 31 GLN B N 1
ATOM 1298 C CA . GLN B 1 31 ? -5.309 17.562 5.145 1 97.94 31 GLN B CA 1
ATOM 1299 C C . GLN B 1 31 ? -6.578 18.125 4.516 1 97.94 31 GLN B C 1
ATOM 1301 O O . GLN B 1 31 ? -7.68 17.938 5.031 1 97.94 31 GLN B O 1
ATOM 1306 N N . ARG B 1 32 ? -6.391 18.828 3.461 1 96.88 32 ARG B N 1
ATOM 1307 C CA . ARG B 1 32 ? -7.551 19.359 2.75 1 96.88 32 ARG B CA 1
ATOM 1308 C C . ARG B 1 32 ? -8.445 18.234 2.252 1 96.88 32 ARG B C 1
ATOM 1310 O O . ARG B 1 32 ? -9.672 18.328 2.344 1 96.88 32 ARG B O 1
ATOM 1317 N N . PHE B 1 33 ? -7.84 17.234 1.759 1 96.31 33 PHE B N 1
ATOM 1318 C CA . PHE B 1 33 ? -8.578 16.078 1.271 1 96.31 33 PH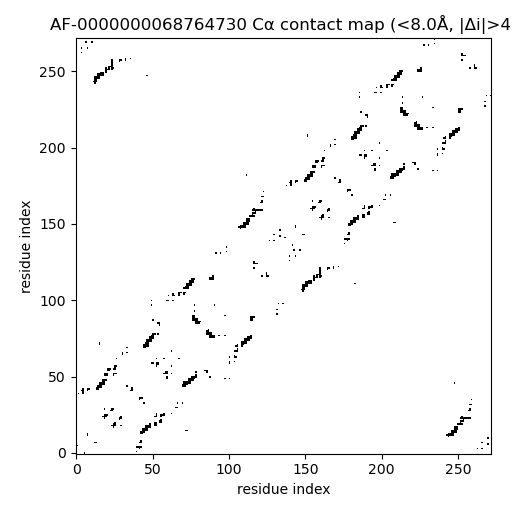E B CA 1
ATOM 1319 C C . PHE B 1 33 ? -9.352 15.406 2.404 1 96.31 33 PHE B C 1
ATOM 1321 O O . PHE B 1 33 ? -10.539 15.109 2.262 1 96.31 33 PHE B O 1
ATOM 1328 N N . LYS B 1 34 ? -8.672 15.172 3.479 1 97.19 34 LYS B N 1
ATOM 1329 C CA . LYS B 1 34 ? -9.312 14.602 4.668 1 97.19 34 LYS B CA 1
ATOM 1330 C C . LYS B 1 34 ? -10.523 15.43 5.086 1 97.19 34 LYS B C 1
ATOM 1332 O O . LYS B 1 34 ? -11.586 14.875 5.379 1 97.19 34 LYS B O 1
ATOM 1337 N N . ALA B 1 35 ? -10.398 16.703 5.137 1 96.94 35 ALA B N 1
ATOM 1338 C CA . ALA B 1 35 ? -11.484 17.594 5.508 1 96.94 35 ALA B CA 1
ATOM 1339 C C . ALA B 1 35 ? -12.641 17.5 4.516 1 96.94 35 ALA B C 1
ATOM 1341 O O . ALA B 1 35 ? -13.812 17.469 4.914 1 96.94 35 ALA B O 1
ATOM 1342 N N . ALA B 1 36 ? -12.328 17.469 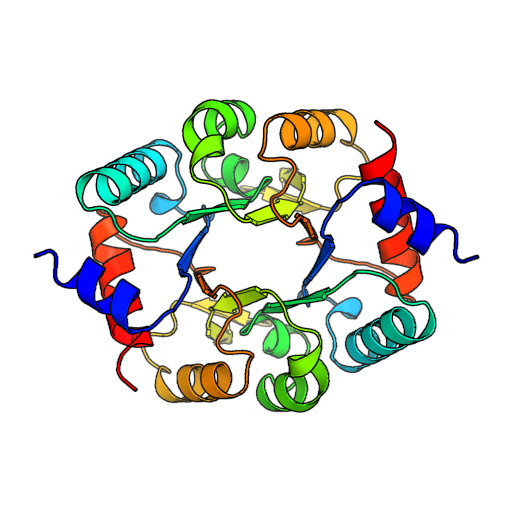3.23 1 94.56 36 ALA B N 1
ATOM 1343 C CA . ALA B 1 36 ? -13.352 17.328 2.201 1 94.56 36 ALA B CA 1
ATOM 1344 C C . ALA B 1 36 ? -14.117 16.016 2.361 1 94.56 36 ALA B C 1
ATOM 1346 O O . ALA B 1 36 ? -15.344 15.992 2.223 1 94.56 36 ALA B O 1
ATOM 1347 N N . CYS B 1 37 ? -13.391 14.953 2.664 1 94.62 37 CYS B N 1
ATOM 1348 C CA . CYS B 1 37 ? -14.031 13.664 2.875 1 94.62 37 CYS B CA 1
ATOM 1349 C C . CYS B 1 37 ? -15 13.719 4.051 1 94.62 37 CYS B C 1
ATOM 1351 O O . CYS B 1 37 ? -16.094 13.164 3.98 1 94.62 37 CYS B O 1
ATOM 1353 N N . ARG B 1 38 ? -14.578 14.383 5.059 1 94.38 38 ARG B N 1
ATOM 1354 C CA . ARG B 1 38 ? -15.414 14.508 6.246 1 94.38 38 ARG B CA 1
ATOM 1355 C C . ARG B 1 38 ? -16.656 15.336 5.949 1 94.38 38 ARG B C 1
ATOM 1357 O O . ARG B 1 38 ? -17.781 14.93 6.27 1 94.38 38 ARG B O 1
ATOM 1364 N N . VAL B 1 39 ? -16.5 16.422 5.316 1 93.69 39 VAL B N 1
ATOM 1365 C CA . VAL B 1 39 ? -17.594 17.375 5.039 1 93.69 39 VAL B CA 1
ATOM 1366 C C . VAL B 1 39 ? -18.625 16.719 4.121 1 93.69 39 VAL B C 1
ATOM 1368 O O . VAL B 1 39 ? -19.828 16.875 4.324 1 93.69 39 VAL B O 1
ATOM 1371 N N . HIS B 1 40 ? -18.156 15.945 3.191 1 91.31 40 HIS B N 1
ATOM 1372 C CA . HIS B 1 40 ? -19.047 15.359 2.203 1 91.31 40 HIS B CA 1
ATOM 1373 C C . HIS B 1 40 ? -19.391 13.914 2.559 1 91.31 40 HIS B C 1
ATOM 1375 O O . HIS B 1 40 ? -20.047 13.219 1.784 1 91.31 40 HIS B O 1
ATOM 1381 N N . GLN B 1 41 ? -18.875 13.422 3.703 1 91.19 41 GLN B N 1
ATOM 1382 C CA . GLN B 1 41 ? -19.109 12.078 4.207 1 91.19 41 GLN B CA 1
ATOM 1383 C C . GLN B 1 41 ? -18.734 11.023 3.174 1 91.19 41 GLN B C 1
ATOM 1385 O O . GLN B 1 41 ? -19.5 10.094 2.912 1 91.19 41 GLN B O 1
ATOM 1390 N N . LEU B 1 42 ? -17.672 11.32 2.523 1 90.31 42 LEU B N 1
ATOM 1391 C CA . LEU B 1 42 ? -17.125 10.328 1.598 1 90.31 42 LEU B CA 1
ATOM 1392 C C . LEU B 1 42 ? -16.484 9.172 2.354 1 90.31 42 LEU B C 1
ATOM 1394 O O . LEU B 1 42 ? -15.711 9.383 3.289 1 90.31 42 LEU B O 1
ATOM 1398 N N . PRO B 1 43 ? -16.859 7.918 1.985 1 91.69 43 PRO B N 1
ATOM 1399 C CA . PRO B 1 43 ? -16.234 6.762 2.643 1 91.69 43 PRO B CA 1
ATOM 1400 C C . PRO B 1 43 ? -14.844 6.453 2.107 1 91.69 43 PRO B C 1
ATOM 1402 O O . PRO B 1 43 ? -14.609 5.363 1.578 1 91.69 43 PRO B O 1
ATOM 1405 N N . ILE B 1 44 ? -13.961 7.422 2.203 1 94.25 44 ILE B N 1
ATOM 1406 C CA . ILE B 1 44 ? -12.578 7.312 1.769 1 94.25 44 ILE B CA 1
ATOM 1407 C C . ILE B 1 44 ? -11.641 7.527 2.959 1 94.25 44 ILE B C 1
ATOM 1409 O O . ILE B 1 44 ? -11.867 8.422 3.777 1 94.25 44 ILE B O 1
ATOM 1413 N N . THR B 1 45 ? -10.703 6.602 3.078 1 96.44 45 THR B N 1
ATOM 1414 C CA . THR B 1 45 ? -9.695 6.723 4.121 1 96.44 45 THR B CA 1
ATOM 1415 C C . THR B 1 45 ? -8.297 6.855 3.51 1 96.44 45 THR B C 1
ATOM 1417 O O . THR B 1 45 ? -8.164 7.066 2.303 1 96.44 45 THR B O 1
ATOM 1420 N N . LEU B 1 46 ? -7.297 6.828 4.387 1 97.81 46 LEU B N 1
ATOM 1421 C CA . LEU B 1 46 ? -5.938 7.086 3.92 1 97.81 46 LEU B CA 1
ATOM 1422 C C . LEU B 1 46 ? -5.039 5.883 4.176 1 97.81 46 LEU B C 1
ATOM 1424 O O . LEU B 1 46 ? -5.152 5.23 5.215 1 97.81 46 LEU B O 1
ATOM 1428 N N . THR B 1 47 ? -4.207 5.57 3.191 1 98.06 47 THR B N 1
ATOM 1429 C CA . THR B 1 47 ? -2.98 4.828 3.457 1 98.06 47 THR B CA 1
ATOM 1430 C C . THR B 1 47 ? -1.859 5.77 3.887 1 98.06 47 THR B C 1
ATOM 1432 O O . THR B 1 47 ? -1.521 6.711 3.164 1 98.06 47 THR B O 1
ATOM 1435 N N . PHE B 1 48 ? -1.376 5.516 5.09 1 98.19 48 PHE B N 1
ATOM 1436 C CA . PHE B 1 48 ? -0.234 6.277 5.578 1 98.19 48 PHE B CA 1
ATOM 1437 C C . PHE B 1 48 ? 1.074 5.578 5.23 1 98.19 48 PHE B C 1
ATOM 1439 O O . PHE B 1 48 ? 1.441 4.586 5.863 1 98.19 48 PHE B O 1
ATOM 1446 N N . ASP B 1 49 ? 1.69 6.051 4.176 1 96.94 49 ASP B N 1
ATOM 1447 C CA . ASP B 1 49 ? 3.035 5.559 3.885 1 96.94 49 ASP B CA 1
ATOM 1448 C C . ASP B 1 49 ? 4.074 6.273 4.746 1 96.94 49 ASP B C 1
ATOM 1450 O O . ASP B 1 49 ? 4.312 7.469 4.578 1 96.94 49 ASP B O 1
ATOM 1454 N N . MET B 1 50 ? 4.793 5.547 5.492 1 95.5 50 MET B N 1
ATOM 1455 C CA . MET B 1 50 ? 5.66 6.109 6.523 1 95.5 50 MET B CA 1
ATOM 1456 C C . MET B 1 50 ? 6.863 6.805 5.898 1 95.5 50 MET B C 1
ATOM 1458 O O . MET B 1 50 ? 7.414 7.742 6.48 1 95.5 50 MET B O 1
ATOM 1462 N N . GLY B 1 51 ? 7.285 6.371 4.723 1 93.94 51 GLY B N 1
ATOM 1463 C CA . GLY B 1 51 ? 8.516 6.879 4.141 1 93.94 51 GLY B CA 1
ATOM 1464 C C . GLY B 1 51 ? 8.289 8.023 3.17 1 93.94 51 GLY B C 1
ATOM 1465 O O . GLY B 1 51 ? 9.141 8.898 3.023 1 93.94 51 GLY B O 1
ATOM 1466 N N . ASN B 1 52 ? 7.133 8.109 2.484 1 95.12 52 ASN B N 1
ATOM 1467 C CA . ASN B 1 52 ? 6.887 9.031 1.384 1 95.12 52 ASN B CA 1
ATOM 1468 C C . ASN B 1 52 ? 6.918 10.484 1.853 1 95.12 52 ASN B C 1
ATOM 1470 O O . ASN B 1 52 ? 7.203 11.391 1.066 1 95.12 52 ASN B O 1
ATOM 1474 N N . TRP B 1 53 ? 6.668 10.727 3.129 1 96.62 53 TRP B N 1
ATOM 1475 C CA . TRP B 1 53 ? 6.66 12.078 3.676 1 96.62 53 TRP B CA 1
ATOM 1476 C C . TRP B 1 53 ? 8.023 12.742 3.498 1 96.62 53 TRP B C 1
ATOM 1478 O O . TRP B 1 53 ? 8.102 13.938 3.189 1 96.62 53 TRP B O 1
ATOM 1488 N N . LEU B 1 54 ? 9.07 12 3.537 1 94.62 54 LEU B N 1
ATOM 1489 C CA . LEU B 1 54 ? 10.422 12.539 3.424 1 94.62 54 LEU B CA 1
ATOM 1490 C C . LEU B 1 54 ? 10.695 13.031 2.008 1 94.62 54 LEU B C 1
ATOM 1492 O O . LEU B 1 54 ? 11.398 14.023 1.817 1 94.62 54 LEU B O 1
ATOM 1496 N N . TRP B 1 55 ? 10.07 12.406 1.041 1 94.19 55 TRP B N 1
ATOM 1497 C CA . TRP B 1 55 ? 10.25 12.789 -0.358 1 94.19 55 TRP B CA 1
ATOM 1498 C C . TRP B 1 55 ? 9.719 14.195 -0.612 1 94.19 55 TRP B C 1
ATOM 1500 O O . TRP B 1 55 ? 10.219 14.898 -1.49 1 94.19 55 TRP B O 1
ATOM 1510 N N . VAL B 1 56 ? 8.719 14.594 0.13 1 94.94 56 VAL B N 1
ATOM 1511 C CA . VAL B 1 56 ? 8.07 15.875 -0.155 1 94.94 56 VAL B CA 1
ATOM 1512 C C . VAL B 1 56 ? 8.438 16.891 0.923 1 94.94 56 VAL B C 1
ATOM 1514 O O . VAL B 1 56 ? 7.824 17.953 1.007 1 94.94 56 VAL B O 1
ATOM 1517 N N . GLY B 1 57 ? 9.305 16.516 1.754 1 95.5 57 GLY B N 1
ATOM 1518 C CA . GLY B 1 57 ? 9.875 17.453 2.711 1 95.5 57 GLY B CA 1
ATOM 1519 C C . GLY B 1 57 ? 9.031 17.625 3.957 1 95.5 57 GLY B C 1
ATOM 1520 O O . GLY B 1 57 ? 9.219 18.578 4.719 1 95.5 57 GLY B O 1
ATOM 1521 N N . ASP B 1 58 ? 8.078 16.734 4.188 1 97.69 58 ASP B N 1
ATOM 1522 C CA . ASP B 1 58 ? 7.215 16.812 5.363 1 97.69 58 ASP B CA 1
ATOM 1523 C C . ASP B 1 58 ? 7.707 15.891 6.473 1 97.69 58 ASP B C 1
ATOM 1525 O O . ASP B 1 58 ? 8.438 14.93 6.207 1 97.69 58 ASP B O 1
ATOM 1529 N N . SER B 1 59 ? 7.363 16.219 7.691 1 96.69 59 SER B N 1
ATOM 1530 C CA . SER B 1 59 ? 7.637 15.375 8.852 1 96.69 59 SER B CA 1
ATOM 1531 C C . SER B 1 59 ? 6.613 14.25 8.969 1 96.69 59 SER B C 1
ATOM 1533 O O . SER B 1 59 ? 5.414 14.508 9.109 1 96.69 59 SER B O 1
ATOM 1535 N N . PRO B 1 60 ? 7.133 12.992 8.938 1 97.06 60 PRO B N 1
ATOM 1536 C CA . PRO B 1 60 ? 6.191 11.891 9.156 1 97.06 60 PRO B CA 1
ATOM 1537 C C . PRO B 1 60 ? 5.453 12.008 10.492 1 97.06 60 PRO B C 1
ATOM 1539 O O . PRO B 1 60 ? 4.266 11.68 10.57 1 97.06 60 PRO B O 1
ATOM 1542 N N . GLU B 1 61 ? 6.109 12.484 11.523 1 97.19 61 GLU B N 1
ATOM 1543 C CA . GLU B 1 61 ? 5.516 12.641 12.852 1 97.19 61 GLU B CA 1
ATOM 1544 C C . GLU B 1 61 ? 4.395 13.672 12.836 1 97.19 61 GLU B C 1
ATOM 1546 O O . GLU B 1 61 ? 3.332 13.453 13.422 1 97.19 61 GLU B O 1
ATOM 1551 N N . GLU B 1 62 ? 4.613 14.789 12.172 1 98.19 62 GLU B N 1
ATOM 1552 C CA . GLU B 1 62 ? 3.58 15.812 12.055 1 98.19 62 GLU B CA 1
ATOM 1553 C C . GLU B 1 62 ? 2.385 15.305 11.258 1 98.19 62 GLU B C 1
ATOM 1555 O O . GLU B 1 62 ? 1.234 15.562 11.617 1 98.19 62 GLU B O 1
ATOM 1560 N N . ALA B 1 63 ? 2.697 14.594 10.195 1 98.62 63 ALA B N 1
ATOM 1561 C CA . ALA B 1 63 ? 1.622 14.016 9.391 1 98.62 63 ALA B CA 1
ATOM 1562 C C . ALA B 1 63 ? 0.756 13.078 10.227 1 98.62 63 ALA B C 1
ATOM 1564 O O . ALA B 1 63 ? -0.474 13.125 10.141 1 98.62 63 ALA B O 1
ATOM 1565 N N . ALA B 1 64 ? 1.397 12.227 11.016 1 98.38 64 ALA B N 1
ATOM 1566 C CA . ALA B 1 64 ? 0.664 11.297 11.867 1 98.38 64 ALA B CA 1
ATOM 1567 C C . ALA B 1 64 ? -0.247 12.039 12.836 1 98.38 64 ALA B C 1
ATOM 1569 O O . ALA B 1 64 ? -1.402 11.656 13.031 1 98.38 64 ALA B O 1
ATOM 1570 N N . ARG B 1 65 ? 0.22 13.125 13.391 1 97.94 65 ARG B N 1
ATOM 1571 C CA . ARG B 1 65 ? -0.56 13.914 14.336 1 97.94 65 ARG B CA 1
ATOM 1572 C C . ARG B 1 65 ? -1.839 14.438 13.695 1 97.94 65 ARG B C 1
ATOM 1574 O O . ARG B 1 65 ? -2.898 14.445 14.32 1 97.94 65 ARG B O 1
ATOM 1581 N N . HIS B 1 66 ? -1.771 14.734 12.477 1 98.25 66 HIS B N 1
ATOM 1582 C CA . HIS B 1 66 ? -2.893 15.398 11.812 1 98.25 66 HIS B CA 1
ATOM 1583 C C . HIS B 1 66 ? -3.803 14.383 11.133 1 98.25 66 HIS B C 1
ATOM 1585 O O . HIS B 1 66 ? -5.008 14.602 11.016 1 98.25 66 HIS B O 1
ATOM 1591 N N . LEU B 1 67 ? -3.244 13.25 10.727 1 98.62 67 LEU B N 1
ATOM 1592 C CA . LEU B 1 67 ? -3.98 12.43 9.766 1 98.62 67 LEU B CA 1
ATOM 1593 C C . LEU B 1 67 ? -4.383 11.094 10.383 1 98.62 67 LEU B C 1
ATOM 1595 O O . LEU B 1 67 ? -5.223 10.383 9.836 1 98.62 67 LEU B O 1
ATOM 1599 N N . ALA B 1 68 ? -3.895 10.711 11.562 1 98.44 68 ALA B N 1
ATOM 1600 C CA . ALA B 1 68 ? -4.047 9.391 12.156 1 98.44 68 ALA B CA 1
ATOM 1601 C C . ALA B 1 68 ? -5.516 8.977 12.211 1 98.44 68 ALA B C 1
ATOM 1603 O O . ALA B 1 68 ? -5.863 7.848 11.852 1 98.44 68 ALA B O 1
ATOM 1604 N N . PRO B 1 69 ? -6.434 9.844 12.516 1 97.62 69 PRO B N 1
ATOM 1605 C CA . PRO B 1 69 ? -7.828 9.414 12.648 1 97.62 69 PRO B CA 1
ATOM 1606 C C . PRO B 1 69 ? -8.445 8.969 11.328 1 97.62 69 PRO B C 1
ATOM 1608 O O . PRO B 1 69 ? -9.469 8.289 11.32 1 97.62 69 PRO B O 1
ATOM 1611 N N . ALA B 1 70 ? -7.836 9.328 10.188 1 98 70 ALA B N 1
ATOM 1612 C CA . ALA B 1 70 ? -8.383 9 8.875 1 98 70 ALA B CA 1
ATOM 1613 C C . ALA B 1 70 ? -7.664 7.801 8.266 1 98 70 ALA B C 1
ATOM 1615 O O . ALA B 1 70 ? -8.023 7.34 7.18 1 98 70 ALA B O 1
ATOM 1616 N N . VAL B 1 71 ? -6.711 7.227 8.992 1 98.12 71 VAL B N 1
ATOM 1617 C CA . VAL B 1 71 ? -5.855 6.18 8.438 1 98.12 71 VAL B CA 1
ATOM 1618 C C . VAL B 1 71 ? -6.492 4.812 8.672 1 98.12 71 VAL B C 1
ATOM 1620 O O . VAL B 1 71 ? -6.922 4.5 9.781 1 98.12 71 VAL B O 1
ATOM 1623 N N . SER B 1 72 ? -6.52 4.031 7.551 1 97.19 72 SER B N 1
ATOM 1624 C CA . SER B 1 72 ? -7.062 2.684 7.668 1 97.19 72 SER B CA 1
ATOM 1625 C C . SER B 1 72 ? -6.047 1.639 7.219 1 97.19 72 SER B C 1
ATOM 1627 O O . SER B 1 72 ? -6.254 0.439 7.41 1 97.19 72 SER B O 1
ATOM 1629 N N . TYR B 1 73 ? -4.926 2.072 6.711 1 97.56 73 TYR B N 1
ATOM 1630 C CA . TYR B 1 73 ? -3.848 1.198 6.262 1 97.56 73 TYR B CA 1
ATOM 1631 C C . TYR B 1 73 ? -2.492 1.878 6.422 1 97.56 73 TYR B C 1
ATOM 1633 O O . TYR B 1 73 ? -2.359 3.078 6.176 1 97.56 73 TYR B O 1
ATOM 1641 N N . ILE B 1 74 ? -1.464 1.104 6.793 1 96.5 74 ILE B N 1
ATOM 1642 C CA . ILE B 1 74 ? -0.135 1.664 7.016 1 96.5 74 ILE B CA 1
ATOM 1643 C C . ILE B 1 74 ? 0.884 0.943 6.137 1 96.5 74 ILE B C 1
ATOM 1645 O O . ILE B 1 74 ? 0.984 -0.286 6.172 1 96.5 74 ILE B O 1
ATOM 1649 N N . HIS B 1 75 ? 1.575 1.681 5.273 1 96.19 75 HIS B N 1
ATOM 1650 C CA . HIS B 1 75 ? 2.758 1.165 4.594 1 96.19 75 HIS B CA 1
ATOM 1651 C C . HIS B 1 75 ? 4.012 1.369 5.438 1 96.19 75 HIS B C 1
ATOM 1653 O O . HIS B 1 75 ? 4.504 2.492 5.562 1 96.19 75 HIS B O 1
ATOM 1659 N N . VAL B 1 76 ? 4.473 0.259 5.941 1 92.5 76 VAL B N 1
ATOM 1660 C CA . VAL B 1 76 ? 5.699 0.292 6.73 1 92.5 76 VAL B CA 1
ATOM 1661 C C . VAL B 1 76 ? 6.91 0.33 5.801 1 92.5 76 VAL B C 1
ATOM 1663 O O . VAL B 1 76 ? 7.109 -0.58 4.992 1 92.5 76 VAL B O 1
ATOM 1666 N N . LYS B 1 77 ? 7.551 1.378 5.832 1 87.75 77 LYS B N 1
ATOM 1667 C CA . LYS B 1 77 ? 8.734 1.587 5.004 1 87.75 77 LYS B CA 1
ATOM 1668 C C . LYS B 1 77 ? 9.633 2.67 5.594 1 87.75 77 LYS B C 1
ATOM 1670 O O . LYS B 1 77 ? 9.141 3.664 6.133 1 87.75 77 LYS B O 1
ATOM 1675 N N . ALA B 1 78 ? 10.914 2.432 5.555 1 87 78 ALA B N 1
ATOM 1676 C CA . ALA B 1 78 ? 11.867 3.498 5.855 1 87 78 ALA B CA 1
ATOM 1677 C C . ALA B 1 78 ? 12.469 4.074 4.574 1 87 78 ALA B C 1
ATOM 1679 O O . ALA B 1 78 ? 12.391 3.455 3.512 1 87 78 ALA B O 1
ATOM 1680 N N . ALA B 1 79 ? 12.906 5.285 4.734 1 88.25 79 ALA B N 1
ATOM 1681 C CA . ALA B 1 79 ? 13.547 5.953 3.604 1 88.25 79 ALA B CA 1
ATOM 1682 C C . ALA B 1 79 ? 14.852 6.621 4.027 1 88.25 79 ALA B C 1
ATOM 1684 O O . ALA B 1 79 ? 14.953 7.152 5.137 1 88.25 79 ALA B O 1
ATOM 1685 N N . GLU B 1 80 ? 15.828 6.496 3.141 1 87 80 GLU B N 1
ATOM 1686 C CA . GLU B 1 80 ? 17.109 7.18 3.357 1 87 80 GLU B CA 1
ATOM 1687 C C . GLU B 1 80 ? 17.484 8.039 2.156 1 87 80 GLU B C 1
ATOM 1689 O O . GLU B 1 80 ? 17.078 7.758 1.028 1 87 80 GLU B O 1
ATOM 1694 N N . PRO B 1 81 ? 18.219 9.172 2.488 1 89.38 81 PRO B N 1
ATOM 1695 C CA . PRO B 1 81 ? 18.672 9.992 1.364 1 89.38 81 PRO B CA 1
ATOM 1696 C C . PRO B 1 81 ? 19.453 9.195 0.327 1 89.38 81 PRO B C 1
ATOM 1698 O O . PRO B 1 81 ? 20.25 8.312 0.686 1 89.38 81 PRO B O 1
ATOM 1701 N N . HIS B 1 82 ? 19.125 9.367 -0.876 1 89.81 82 HIS B N 1
ATOM 1702 C CA . HIS B 1 82 ? 19.766 8.727 -2.016 1 89.81 82 HIS B CA 1
ATOM 1703 C C . HIS B 1 82 ? 19.828 9.664 -3.215 1 89.81 82 HIS B C 1
ATOM 1705 O O . HIS B 1 82 ? 18.812 9.898 -3.871 1 89.81 82 HIS B O 1
ATOM 1711 N N . HIS B 1 83 ? 21.031 10.141 -3.543 1 88.25 83 HIS B N 1
ATOM 1712 C CA . HIS B 1 83 ? 21.266 11.18 -4.543 1 88.25 83 HIS B CA 1
ATOM 1713 C C . HIS B 1 83 ? 20.422 12.422 -4.262 1 88.25 83 HIS B C 1
ATOM 1715 O O . HIS B 1 83 ? 20.531 13.023 -3.189 1 88.25 83 HIS B O 1
ATOM 1721 N N . GLU B 1 84 ? 19.562 12.859 -5.219 1 84.19 84 GLU B N 1
ATOM 1722 C CA . GLU B 1 84 ? 18.781 14.078 -5.02 1 84.19 84 GLU B CA 1
ATOM 1723 C C . GLU B 1 84 ? 17.391 13.758 -4.473 1 84.19 84 GLU B C 1
ATOM 1725 O O . GLU B 1 84 ? 16.516 14.633 -4.414 1 84.19 84 GLU B O 1
ATOM 1730 N N . LYS B 1 85 ? 17.266 12.586 -4.066 1 88.31 85 LYS B N 1
ATOM 1731 C CA . LYS B 1 85 ? 15.961 12.211 -3.559 1 88.31 85 LYS B CA 1
ATOM 1732 C C . LYS B 1 85 ? 16.078 11.25 -2.377 1 88.31 85 LYS B C 1
ATOM 1734 O O . LYS B 1 85 ? 16.781 11.539 -1.406 1 88.31 85 LYS B O 1
ATOM 1739 N N . PHE B 1 86 ? 15.234 10.289 -2.285 1 89.44 86 PHE B N 1
ATOM 1740 C CA . PHE B 1 86 ? 15.219 9.258 -1.248 1 89.44 86 PHE B CA 1
ATOM 1741 C C . PHE B 1 86 ? 15.078 7.871 -1.861 1 89.44 86 PHE B C 1
ATOM 1743 O O . PHE B 1 86 ? 14.711 7.738 -3.031 1 89.44 86 PHE B O 1
ATOM 1750 N N . ARG B 1 87 ? 15.508 6.871 -1.109 1 87 87 ARG B N 1
ATOM 1751 C CA . ARG B 1 87 ? 15.234 5.484 -1.482 1 87 87 ARG B CA 1
ATOM 1752 C C . ARG B 1 87 ? 14.609 4.719 -0.323 1 87 87 ARG B C 1
ATOM 1754 O O . ARG B 1 87 ? 14.93 4.969 0.84 1 87 87 ARG B O 1
ATOM 1761 N N . ALA B 1 88 ? 13.703 3.795 -0.725 1 85.38 88 ALA B N 1
ATOM 1762 C CA . ALA B 1 88 ? 13.078 2.928 0.267 1 85.38 88 ALA B CA 1
ATOM 1763 C C . ALA B 1 88 ? 14.07 1.899 0.805 1 85.38 88 ALA B C 1
ATOM 1765 O O . ALA B 1 88 ? 14.852 1.326 0.044 1 85.38 88 ALA B O 1
ATOM 1766 N N . VAL B 1 89 ? 14.125 1.719 2.168 1 82.94 89 VAL B N 1
ATOM 1767 C CA . VAL B 1 89 ? 14.977 0.732 2.824 1 82.94 89 VAL B CA 1
ATOM 1768 C C . VAL B 1 89 ? 14.188 0.02 3.924 1 82.94 89 VAL B C 1
ATOM 1770 O O . VAL B 1 89 ? 13.188 0.545 4.418 1 82.94 89 VAL B O 1
ATOM 1773 N N . PRO B 1 90 ? 14.609 -1.231 4.207 1 81.94 90 PRO B N 1
ATOM 1774 C CA . PRO B 1 90 ? 14.031 -1.84 5.402 1 81.94 90 PRO B CA 1
ATOM 1775 C C . PRO B 1 90 ? 14.258 -1.004 6.66 1 81.94 90 PRO B C 1
ATOM 1777 O O . PRO B 1 90 ? 15.266 -0.303 6.766 1 81.94 90 PRO B O 1
ATOM 1780 N N . PRO B 1 91 ? 13.312 -0.989 7.602 1 79.31 91 PRO B N 1
ATOM 1781 C CA . PRO B 1 91 ? 13.477 -0.195 8.82 1 79.31 91 PRO B CA 1
ATOM 1782 C C . PRO B 1 91 ? 14.531 -0.77 9.766 1 79.31 91 PRO B C 1
ATOM 1784 O O . PRO B 1 91 ? 14.633 -0.345 10.922 1 79.31 91 PRO B O 1
ATOM 1787 N N . ASP B 1 92 ? 15.523 -1.524 9.438 1 72 92 ASP B N 1
ATOM 1788 C CA . ASP B 1 92 ? 16.469 -2.211 10.312 1 72 92 ASP B CA 1
ATOM 1789 C C . ASP B 1 92 ? 17.203 -1.218 11.203 1 72 92 ASP B C 1
ATOM 1791 O O . ASP B 1 92 ? 17.25 -1.383 12.422 1 72 92 ASP B O 1
ATOM 1795 N N . GLN B 1 93 ? 17.953 -0.198 10.742 1 59.5 93 GLN B N 1
ATOM 1796 C CA . GLN B 1 93 ? 18.875 0.646 11.492 1 59.5 93 GLN B CA 1
ATOM 1797 C C . GLN B 1 93 ? 18.156 1.849 12.094 1 59.5 93 GLN B C 1
ATOM 1799 O O . GLN B 1 93 ? 18.672 2.494 13.016 1 59.5 93 GLN B O 1
ATOM 1804 N N . ALA B 1 94 ? 17.094 2.016 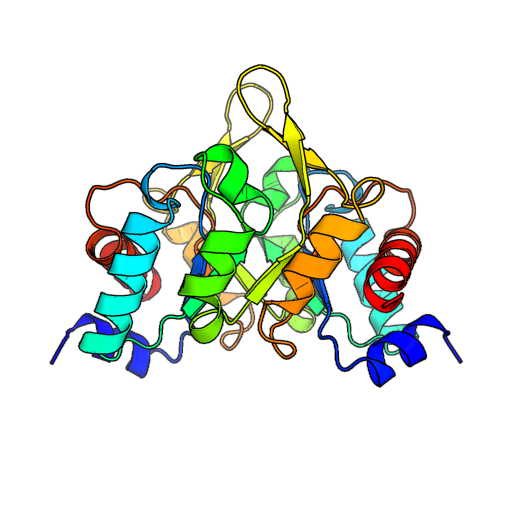11.633 1 57.19 94 ALA B N 1
ATOM 1805 C CA . ALA B 1 94 ? 16.406 3.189 12.164 1 57.19 94 ALA B CA 1
ATOM 1806 C C . ALA B 1 94 ? 15.156 2.785 12.938 1 57.19 94 ALA B C 1
ATOM 1808 O O . ALA B 1 94 ? 14.156 3.506 12.93 1 57.19 94 ALA B O 1
ATOM 1809 N N . ALA B 1 95 ? 15.312 1.739 13.672 1 62.44 95 ALA B N 1
ATOM 1810 C CA . ALA B 1 95 ? 14.172 1.015 14.227 1 62.44 95 ALA B CA 1
ATOM 1811 C C . ALA B 1 95 ? 13.43 1.864 15.25 1 62.44 95 ALA B C 1
ATOM 1813 O O . ALA B 1 95 ? 12.195 1.899 15.266 1 62.44 95 ALA B O 1
ATOM 1814 N N . GLU B 1 96 ? 14.172 2.686 15.836 1 75.06 96 GLU B N 1
ATOM 1815 C CA . GLU B 1 96 ? 13.477 3.33 16.953 1 75.06 96 GLU B CA 1
ATOM 1816 C C . GLU B 1 96 ? 12.508 4.398 16.453 1 75.06 96 GLU B C 1
ATOM 1818 O O . GLU B 1 96 ? 11.391 4.512 16.953 1 75.06 96 GLU B O 1
ATOM 1823 N N . ARG B 1 97 ? 12.953 5.156 15.516 1 80.94 97 ARG B N 1
ATOM 1824 C CA . ARG B 1 97 ? 12.117 6.25 15.031 1 80.94 97 ARG B CA 1
ATOM 1825 C C . ARG B 1 97 ? 10.859 5.723 14.344 1 80.94 97 ARG B C 1
ATOM 1827 O O . ARG B 1 97 ? 9.758 6.215 14.594 1 80.94 97 ARG B O 1
ATOM 1834 N N . TRP B 1 98 ? 11.031 4.703 13.656 1 82.5 98 TRP B N 1
ATOM 1835 C CA . TRP B 1 98 ? 9.883 4.219 12.898 1 82.5 98 TRP B CA 1
ATOM 1836 C C . TRP B 1 98 ? 8.891 3.496 13.805 1 82.5 98 TRP B C 1
ATOM 1838 O O . TRP B 1 98 ? 7.68 3.584 13.602 1 82.5 98 TRP B O 1
ATOM 1848 N N . LEU B 1 99 ? 9.422 2.842 14.805 1 84.56 99 LEU B N 1
ATOM 1849 C CA . LEU B 1 99 ? 8.531 2.197 15.766 1 84.56 99 LEU B CA 1
ATOM 1850 C C . LEU B 1 99 ? 7.711 3.232 16.531 1 84.56 99 LEU B C 1
ATOM 1852 O O . LEU B 1 99 ? 6.516 3.037 16.75 1 84.56 99 LEU B O 1
ATOM 1856 N N . ALA B 1 100 ? 8.367 4.285 16.922 1 89 100 ALA B N 1
ATOM 1857 C CA . ALA B 1 100 ? 7.656 5.367 17.594 1 89 100 ALA B CA 1
ATOM 1858 C C . ALA B 1 100 ? 6.578 5.961 16.688 1 89 100 ALA B C 1
ATOM 1860 O O . ALA B 1 100 ? 5.488 6.305 17.156 1 89 100 ALA B O 1
ATOM 1861 N N . LEU B 1 101 ? 6.902 6.098 15.445 1 93 101 LEU B N 1
ATOM 1862 C CA . LEU B 1 101 ? 5.93 6.602 14.477 1 93 101 LEU B CA 1
ATOM 1863 C C . LEU B 1 101 ? 4.734 5.66 14.367 1 93 101 LEU B C 1
ATOM 1865 O O . LEU B 1 101 ? 3.586 6.109 14.352 1 93 101 LEU B O 1
ATOM 1869 N N . LEU B 1 102 ? 5.043 4.402 14.328 1 91.12 102 LEU B N 1
ATOM 1870 C CA . LEU B 1 102 ? 3.992 3.393 14.25 1 91.12 102 LEU B CA 1
ATOM 1871 C C . LEU B 1 102 ? 3.059 3.488 15.453 1 91.12 102 LEU B C 1
ATOM 1873 O O . LEU B 1 102 ? 1.846 3.309 15.32 1 91.12 102 LEU B O 1
ATOM 1877 N N . ASP B 1 103 ? 3.549 3.824 16.578 1 89.81 103 ASP B N 1
ATOM 1878 C CA . ASP B 1 103 ? 2.777 3.918 17.812 1 89.81 103 ASP B CA 1
ATOM 1879 C C . ASP B 1 103 ? 1.808 5.098 17.766 1 89.81 103 ASP B C 1
ATOM 1881 O O . ASP B 1 103 ? 0.861 5.16 18.547 1 89.81 103 ASP B O 1
ATOM 1885 N N . ASN B 1 104 ? 2.023 6.027 16.875 1 94.94 104 ASN B N 1
ATOM 1886 C CA . ASN B 1 104 ? 1.171 7.203 16.75 1 94.94 104 ASN B CA 1
ATOM 1887 C C . ASN B 1 104 ? 0.083 6.988 15.695 1 94.94 104 ASN B C 1
ATOM 1889 O O . ASN B 1 104 ? -0.704 7.891 15.414 1 94.94 104 ASN B O 1
ATOM 1893 N N . LEU B 1 105 ? 0.023 5.785 15.164 1 96.25 105 LEU B N 1
ATOM 1894 C CA . LEU B 1 105 ? -0.976 5.43 14.164 1 96.25 105 LEU B CA 1
ATOM 1895 C C . LEU B 1 105 ? -1.972 4.418 14.727 1 96.25 105 LEU B C 1
ATOM 1897 O O . LEU B 1 105 ? -1.714 3.791 15.758 1 96.25 105 LEU B O 1
ATOM 1901 N N . PRO B 1 106 ? -3.189 4.328 14.078 1 95.44 106 PRO B N 1
ATOM 1902 C CA . PRO B 1 106 ? -4.191 3.406 14.625 1 95.44 106 PRO B CA 1
ATOM 1903 C C . PRO B 1 106 ? -3.662 1.981 14.773 1 95.44 106 PRO B C 1
ATOM 1905 O O . PRO B 1 106 ? -3.156 1.402 13.805 1 95.44 106 PRO B O 1
ATOM 1908 N N . ALA B 1 107 ? -3.832 1.376 15.898 1 90.5 107 ALA B N 1
ATOM 1909 C CA . ALA B 1 107 ? -3.285 0.066 16.25 1 90.5 107 ALA B CA 1
ATOM 1910 C C . ALA B 1 107 ? -3.998 -1.044 15.477 1 90.5 107 ALA B C 1
ATOM 1912 O O . ALA B 1 107 ? -3.438 -2.121 15.266 1 90.5 107 ALA B O 1
ATOM 1913 N N . ASP B 1 108 ? -5.168 -0.759 15.016 1 91.69 108 ASP B N 1
ATOM 1914 C CA . ASP B 1 108 ? -5.961 -1.799 14.367 1 91.69 108 ASP B CA 1
ATOM 1915 C C . ASP B 1 108 ? -5.84 -1.713 12.844 1 91.69 108 ASP B C 1
ATOM 1917 O O . ASP B 1 108 ? -6.391 -2.549 12.125 1 91.69 108 ASP B O 1
ATOM 1921 N N . ALA B 1 109 ? -5.105 -0.68 12.383 1 94.94 109 ALA B N 1
ATOM 1922 C CA . ALA B 1 109 ? -4.852 -0.614 10.945 1 94.94 109 ALA B CA 1
ATOM 1923 C C . ALA B 1 109 ? -3.82 -1.657 10.523 1 94.94 109 ALA B C 1
ATOM 1925 O O . ALA B 1 109 ? -2.777 -1.805 11.164 1 94.94 109 ALA B O 1
ATOM 1926 N N . PRO B 1 110 ? -4.168 -2.396 9.43 1 95 110 PRO B N 1
ATOM 1927 C CA . PRO B 1 110 ? -3.168 -3.344 8.93 1 95 110 PRO B CA 1
ATOM 1928 C C . PRO B 1 110 ? -1.846 -2.67 8.57 1 95 110 PRO B C 1
ATOM 1930 O O . PRO B 1 110 ? -1.839 -1.533 8.086 1 95 110 PRO B O 1
ATOM 1933 N N . ARG B 1 111 ? -0.742 -3.416 8.867 1 93.81 111 ARG B N 1
ATOM 1934 C CA . ARG B 1 111 ? 0.61 -3 8.508 1 93.81 111 ARG B CA 1
ATOM 1935 C C . ARG B 1 111 ? 1.106 -3.752 7.273 1 93.81 111 ARG B C 1
ATOM 1937 O O . ARG B 1 111 ? 1.3 -4.969 7.32 1 93.81 111 ARG B O 1
ATOM 1944 N N . GLY B 1 112 ? 1.271 -2.973 6.168 1 94.38 112 GLY B N 1
ATOM 1945 C CA . GLY B 1 112 ? 1.824 -3.533 4.945 1 94.38 112 GLY B CA 1
ATOM 1946 C C . GLY B 1 112 ? 3.322 -3.328 4.82 1 94.38 112 GLY B C 1
ATOM 1947 O O . GLY B 1 112 ? 3.809 -2.199 4.906 1 94.38 112 GLY B O 1
ATOM 1948 N N . ILE B 1 113 ? 4.004 -4.41 4.66 1 91.19 113 ILE B N 1
ATOM 1949 C CA . ILE B 1 113 ? 5.434 -4.328 4.387 1 91.19 113 ILE B CA 1
ATOM 1950 C C . ILE B 1 113 ? 5.66 -3.852 2.955 1 91.19 113 ILE B C 1
ATOM 1952 O O . ILE B 1 113 ? 5.336 -4.562 1.999 1 91.19 11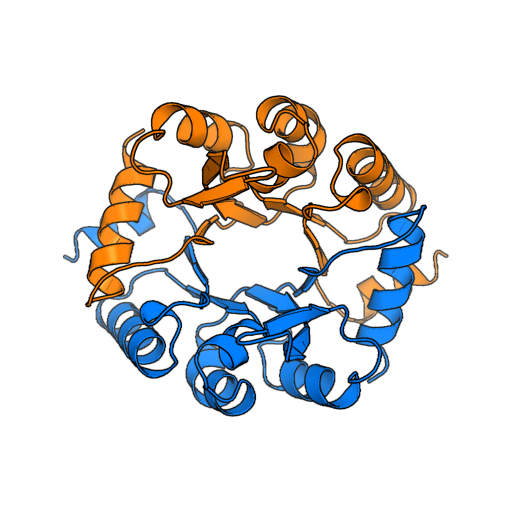3 ILE B O 1
ATOM 1956 N N . GLU B 1 114 ? 6.152 -2.629 2.836 1 90.88 114 GLU B N 1
ATOM 1957 C CA . GLU B 1 114 ? 6.344 -2.049 1.511 1 90.88 114 GLU B CA 1
ATOM 1958 C C . GLU B 1 114 ? 7.801 -1.647 1.29 1 90.88 114 GLU B C 1
ATOM 1960 O O . GLU B 1 114 ? 8.094 -0.487 0.993 1 90.88 114 GLU B O 1
ATOM 1965 N N . PHE B 1 115 ? 8.672 -2.484 1.527 1 86.69 115 PHE B N 1
ATOM 1966 C CA . PHE B 1 115 ? 10.094 -2.361 1.216 1 86.69 115 PHE B CA 1
ATOM 1967 C C . PHE B 1 115 ? 10.633 -3.66 0.629 1 86.69 115 PHE B C 1
ATOM 1969 O O . PHE B 1 115 ? 10 -4.711 0.754 1 86.69 115 PHE B O 1
ATOM 1976 N N . PRO B 1 116 ? 11.758 -3.504 -0.117 1 83.69 116 PRO B N 1
ATOM 1977 C CA . PRO B 1 116 ? 12.305 -4.727 -0.711 1 83.69 116 PRO B CA 1
ATOM 1978 C C . PRO B 1 116 ? 12.617 -5.801 0.331 1 83.69 116 PRO B C 1
ATOM 1980 O O . PRO B 1 116 ? 13.367 -5.547 1.274 1 83.69 116 PRO B O 1
ATOM 1983 N N . LEU B 1 117 ? 11.906 -6.93 0.177 1 84.69 117 LEU B N 1
ATOM 1984 C CA . LEU B 1 117 ? 12.258 -8.109 0.956 1 84.69 117 LEU B CA 1
ATOM 1985 C C . LEU B 1 117 ? 13.359 -8.906 0.265 1 84.69 117 LEU B C 1
ATOM 1987 O O . LEU B 1 117 ? 13.148 -9.453 -0.818 1 84.69 117 LEU B O 1
ATOM 1991 N N . THR B 1 118 ? 14.523 -8.75 0.829 1 81.44 118 THR B N 1
ATOM 1992 C CA . THR B 1 118 ? 15.68 -9.398 0.218 1 81.44 118 THR B CA 1
ATOM 1993 C C . THR B 1 118 ? 16.062 -10.664 0.979 1 81.44 118 THR B C 1
ATOM 1995 O O . THR B 1 118 ? 16.109 -10.664 2.211 1 81.44 118 THR B O 1
ATOM 1998 N N . GLY B 1 119 ? 16.141 -11.688 0.25 1 82.56 119 GLY B N 1
ATOM 1999 C CA . GLY B 1 119 ? 16.484 -12.992 0.798 1 82.56 119 GLY B CA 1
ATOM 2000 C C . GLY B 1 119 ? 16.047 -14.141 -0.086 1 82.56 119 GLY B C 1
ATOM 2001 O O . GLY B 1 119 ? 15.594 -13.93 -1.21 1 82.56 119 GLY B O 1
ATOM 2002 N N . HIS B 1 120 ? 16.359 -15.391 0.358 1 82.31 120 HIS B N 1
ATOM 2003 C CA . HIS B 1 120 ? 16 -16.562 -0.433 1 82.31 120 HIS B CA 1
ATOM 2004 C C . HIS B 1 120 ? 14.711 -17.203 0.061 1 82.31 120 HIS B C 1
ATOM 2006 O O . HIS B 1 120 ? 14.141 -18.062 -0.612 1 82.31 120 HIS B O 1
ATOM 2012 N N . ASP B 1 121 ? 14.312 -16.672 1.235 1 88.88 121 ASP B N 1
ATOM 2013 C CA . ASP B 1 121 ? 13.117 -17.234 1.858 1 88.88 121 ASP B CA 1
ATOM 2014 C C . ASP B 1 121 ? 12.219 -16.125 2.416 1 88.88 121 ASP B C 1
ATOM 2016 O O . ASP B 1 121 ? 12.508 -15.562 3.471 1 88.88 121 ASP B O 1
ATOM 2020 N N . LEU B 1 122 ? 11.117 -15.945 1.72 1 89.81 122 LEU B N 1
ATOM 2021 C CA . LEU B 1 122 ? 10.211 -14.859 2.082 1 89.81 122 LEU B CA 1
ATOM 2022 C C . LEU B 1 122 ? 9.648 -15.07 3.482 1 89.81 122 LEU B C 1
ATOM 2024 O O . LEU B 1 122 ? 9.438 -14.109 4.223 1 89.81 122 LEU B O 1
ATOM 2028 N N . THR B 1 123 ? 9.469 -16.312 3.863 1 90.12 123 THR B N 1
ATOM 2029 C CA . THR B 1 123 ? 8.969 -16.609 5.199 1 90.12 123 THR B CA 1
ATOM 2030 C C . THR B 1 123 ? 9.977 -16.203 6.266 1 90.12 123 THR B C 1
ATOM 2032 O O . THR B 1 123 ? 9.617 -15.57 7.262 1 90.12 123 THR B O 1
ATOM 2035 N N . ALA B 1 124 ? 11.203 -16.516 6.004 1 88.38 124 ALA B N 1
ATOM 2036 C CA . ALA B 1 124 ? 12.266 -16.172 6.949 1 88.38 124 ALA B CA 1
ATOM 2037 C C . ALA B 1 124 ? 12.445 -14.656 7.047 1 88.38 124 ALA B C 1
ATOM 2039 O O . ALA B 1 124 ? 12.625 -14.109 8.141 1 88.38 124 ALA B O 1
ATOM 2040 N N . VAL B 1 125 ? 12.406 -14.031 5.926 1 87.56 125 VAL B N 1
ATOM 2041 C CA . VAL B 1 125 ? 12.586 -12.586 5.895 1 87.56 125 VAL B CA 1
ATOM 2042 C C . VAL B 1 125 ? 11.43 -11.898 6.617 1 87.56 125 VAL B C 1
ATOM 2044 O O . VAL B 1 125 ? 11.641 -10.969 7.395 1 87.56 125 VAL B O 1
ATOM 2047 N N . THR B 1 126 ? 10.211 -12.375 6.402 1 88.44 126 THR B N 1
ATOM 2048 C CA . THR B 1 126 ? 9.039 -11.812 7.059 1 88.44 126 THR B CA 1
ATOM 2049 C C . THR B 1 126 ? 9.117 -12.008 8.57 1 88.44 126 THR B C 1
ATOM 2051 O O . THR B 1 126 ? 8.812 -11.086 9.336 1 88.44 126 THR B O 1
ATOM 2054 N N . ARG B 1 127 ? 9.57 -13.141 8.992 1 85.94 127 ARG B N 1
ATOM 2055 C CA . ARG B 1 127 ? 9.727 -13.422 10.414 1 85.94 127 ARG B CA 1
ATOM 2056 C C . ARG B 1 127 ? 10.672 -12.422 11.07 1 85.94 127 ARG B C 1
ATOM 2058 O O . ARG B 1 127 ? 10.414 -11.953 12.18 1 85.94 127 ARG B O 1
ATOM 2065 N N . ARG B 1 128 ? 11.688 -12.094 10.406 1 83.62 128 ARG B N 1
ATOM 2066 C CA . ARG B 1 128 ? 12.656 -11.133 10.922 1 83.62 128 ARG B CA 1
ATOM 2067 C C . ARG B 1 128 ? 12 -9.773 11.172 1 83.62 128 ARG B C 1
ATOM 2069 O O . ARG B 1 128 ? 12.203 -9.164 12.219 1 83.62 128 ARG B O 1
ATOM 2076 N N . TYR B 1 129 ? 11.172 -9.398 10.336 1 83.25 129 TYR B N 1
ATOM 2077 C CA . TYR B 1 129 ? 10.57 -8.078 10.453 1 83.25 129 TYR B CA 1
ATOM 2078 C C . TYR B 1 129 ? 9.438 -8.078 11.469 1 83.25 129 TYR B C 1
ATOM 2080 O O . TYR B 1 129 ? 9.211 -7.082 12.164 1 83.25 129 TYR B O 1
ATOM 2088 N N . VAL B 1 130 ? 8.75 -9.164 11.586 1 82.19 130 VAL B N 1
ATOM 2089 C CA . VAL B 1 130 ? 7.715 -9.273 12.609 1 82.19 130 VAL B CA 1
ATOM 2090 C C . VAL B 1 130 ? 8.344 -9.141 13.992 1 82.19 130 VAL B C 1
ATOM 2092 O O . VAL B 1 130 ? 7.777 -8.508 14.883 1 82.19 130 VAL B O 1
ATOM 2095 N N . ASN B 1 131 ? 9.477 -9.711 14.047 1 80 131 ASN B N 1
ATOM 2096 C CA . ASN B 1 131 ? 10.188 -9.617 15.32 1 80 131 ASN B CA 1
ATOM 2097 C C . ASN B 1 131 ? 10.594 -8.18 15.633 1 80 131 ASN B C 1
ATOM 2099 O O . ASN B 1 131 ? 10.594 -7.773 16.797 1 80 131 ASN B O 1
ATOM 2103 N N . LEU B 1 132 ? 10.883 -7.508 14.625 1 76.38 132 LEU B N 1
ATOM 2104 C CA . LEU B 1 132 ? 11.242 -6.105 14.797 1 76.38 132 LEU B CA 1
ATOM 2105 C C . LEU B 1 132 ? 10.016 -5.273 15.164 1 76.38 132 LEU B C 1
ATOM 2107 O O . LEU B 1 132 ? 10.109 -4.336 15.961 1 76.38 132 LEU B O 1
ATOM 2111 N N . LEU B 1 133 ? 8.891 -5.602 14.656 1 74.12 133 LEU B N 1
ATOM 2112 C CA . LEU B 1 133 ? 7.656 -4.852 14.891 1 74.12 133 LEU B CA 1
ATOM 2113 C C . LEU B 1 133 ? 7.078 -5.168 16.266 1 74.12 133 LEU B C 1
ATOM 2115 O O . LEU B 1 133 ? 6.324 -4.371 16.828 1 74.12 133 LEU B O 1
ATOM 2119 N N . ARG B 1 134 ? 7.383 -6.34 16.891 1 67.69 134 ARG B N 1
ATOM 2120 C CA . ARG B 1 134 ? 6.938 -6.766 18.219 1 67.69 134 ARG B CA 1
ATOM 2121 C C . ARG B 1 134 ? 7.648 -5.984 19.312 1 67.69 134 ARG B C 1
ATOM 2123 O O . ARG B 1 134 ? 7.113 -5.812 20.406 1 67.69 134 ARG B O 1
ATOM 2130 N N . GLU B 1 135 ? 9.016 -5.91 19.203 1 55.59 135 GLU B N 1
ATOM 2131 C CA . GLU B 1 135 ? 9.867 -5.512 20.328 1 55.59 135 GLU B CA 1
ATOM 2132 C C . GLU B 1 135 ? 9.344 -4.25 21 1 55.59 135 GLU B C 1
ATOM 2134 O O . GLU B 1 135 ? 9.75 -3.914 22.109 1 55.59 135 GLU B O 1
ATOM 2139 N N . ASP B 1 136 ? 8.203 -3.545 20.703 1 44.41 136 ASP B N 1
ATOM 2140 C CA . ASP B 1 136 ? 7.984 -2.746 21.906 1 44.41 136 ASP B CA 1
ATOM 2141 C C . ASP B 1 136 ? 7.289 -3.564 22.984 1 44.41 136 ASP B C 1
ATOM 2143 O O . ASP B 1 136 ? 6.438 -4.402 22.688 1 44.41 136 ASP B O 1
#

Radius of gyration: 17.79 Å; Cα contacts (8 Å, |Δi|>4): 510; chains: 2; bounding box: 47×46×43 Å